Protein AF-A0AAW1IZX4-F1 (afdb_monomer_lite)

Foldseek 3Di:
DPDDDPDDQVRVQVVQVPDPPDDDGDGPDDPADDPCNCVVVVQQADEDAPQADDDPVDRHSCPVVVVVVRYDHDDDDPPDDPVNVVVVVVVVLVVVVLVVVVVPDDCVNSVHDPVVVVVSVVVVVVVVVVVVVVVVVVVCVVVVVVVVVVCVVVVVVVVVVVVVVPPPPPPVVVVVVVVVVVVVVPDDDDDDDDDDDDD

InterPro domains:
  IPR004821 Cytidyltransferase-like domain [PF01467] (4-88)
  IPR014729 Rossmann-like alpha/beta/alpha sandwich fold [G3DSA:3.40.50.620] (1-168)
  IPR045049 Choline-phosphate cytidylyltransferase Pcy1-like [PTHR10739] (1-181)

Organism: Popillia japonica (NCBI:txid7064)

Radius of gyration: 38.88 Å; chains: 1; bounding box: 96×88×70 Å

Structure (mmCIF, N/CA/C/O backbone):
data_AF-A0AAW1IZX4-F1
#
_entry.id   AF-A0AAW1IZX4-F1
#
loop_
_atom_site.group_PDB
_atom_site.id
_atom_site.type_symbol
_atom_site.label_atom_id
_atom_site.label_alt_id
_atom_site.label_comp_id
_atom_site.label_asym_id
_atom_site.label_entity_id
_atom_site.label_seq_id
_atom_site.pdbx_PDB_ins_code
_atom_site.Cartn_x
_atom_site.Cartn_y
_atom_site.Cartn_z
_atom_site.occupancy
_atom_site.B_iso_or_equiv
_atom_site.auth_seq_id
_atom_site.auth_comp_id
_atom_site.auth_asym_id
_atom_site.auth_atom_id
_atom_site.pdbx_PDB_model_num
ATOM 1 N N . MET A 1 1 ? -2.659 13.021 5.062 1.00 57.09 1 MET A N 1
ATOM 2 C CA . MET A 1 1 ? -3.268 12.145 4.019 1.00 57.09 1 MET A CA 1
ATOM 3 C C . MET A 1 1 ? -2.179 11.238 3.440 1.00 57.09 1 MET A C 1
ATOM 5 O O . MET A 1 1 ? -1.119 11.752 3.118 1.00 57.09 1 MET A O 1
ATOM 9 N N . LYS A 1 2 ? -2.385 9.912 3.337 1.00 81.31 2 LYS A N 1
ATOM 10 C CA . LYS A 1 2 ? -1.300 8.942 3.034 1.00 81.31 2 LYS A CA 1
ATOM 11 C C . LYS A 1 2 ? -0.653 9.108 1.653 1.00 81.31 2 LYS A C 1
ATOM 13 O O . LYS A 1 2 ? 0.563 9.066 1.524 1.00 81.31 2 LYS A O 1
ATOM 18 N N . GLY A 1 3 ? -1.469 9.215 0.606 1.00 86.88 3 GLY A N 1
ATOM 19 C CA . GLY A 1 3 ? -1.008 9.200 -0.781 1.00 86.88 3 GLY A CA 1
ATOM 20 C C . GLY A 1 3 ? -2.149 8.979 -1.770 1.00 86.88 3 GLY A C 1
ATOM 21 O O . GLY A 1 3 ? -3.310 8.879 -1.379 1.00 86.88 3 GLY A O 1
ATOM 22 N N . ARG A 1 4 ? -1.809 8.908 -3.061 1.00 91.81 4 ARG A N 1
ATOM 23 C CA . ARG A 1 4 ? -2.782 8.682 -4.141 1.00 91.81 4 ARG A CA 1
ATOM 24 C C . ARG A 1 4 ? -3.266 7.234 -4.165 1.00 91.81 4 ARG A C 1
ATOM 26 O O . ARG A 1 4 ? -2.478 6.315 -3.942 1.00 91.81 4 ARG A O 1
ATOM 33 N N . THR A 1 5 ? -4.534 7.042 -4.505 1.00 93.44 5 THR A N 1
ATOM 34 C CA . THR A 1 5 ? -5.146 5.728 -4.714 1.00 93.44 5 THR A CA 1
ATOM 35 C C . THR A 1 5 ? -5.308 5.449 -6.206 1.00 93.44 5 THR A C 1
ATOM 37 O O . THR A 1 5 ? -5.460 6.371 -7.005 1.00 93.44 5 THR A O 1
ATOM 40 N N . VAL A 1 6 ? -5.209 4.173 -6.590 1.00 94.56 6 VAL A N 1
ATOM 41 C CA . VAL A 1 6 ? -5.508 3.730 -7.965 1.00 94.56 6 VAL A CA 1
ATOM 42 C C . VAL A 1 6 ? -7.013 3.565 -8.143 1.00 94.56 6 VAL A C 1
ATOM 44 O O . VAL A 1 6 ? -7.549 4.049 -9.129 1.00 94.56 6 VAL A O 1
ATOM 47 N N . LEU A 1 7 ? -7.659 2.908 -7.175 1.00 96.06 7 LEU A N 1
ATOM 48 C CA . LEU A 1 7 ? -9.112 2.807 -7.095 1.00 96.06 7 LEU A CA 1
ATOM 49 C C . LEU A 1 7 ? -9.682 4.059 -6.425 1.00 96.06 7 LEU A C 1
ATOM 51 O O . LEU A 1 7 ? -9.089 4.561 -5.456 1.00 96.06 7 LEU A O 1
ATOM 55 N N . ASP A 1 8 ? -10.820 4.538 -6.912 1.00 96.50 8 ASP A N 1
ATOM 56 C CA . ASP A 1 8 ? -11.574 5.602 -6.254 1.00 96.50 8 ASP A CA 1
ATOM 57 C C . ASP A 1 8 ? -12.237 5.107 -4.952 1.00 96.50 8 ASP A C 1
ATOM 59 O O . ASP A 1 8 ? -12.018 3.984 -4.487 1.00 96.50 8 ASP A O 1
ATOM 63 N N . GLU A 1 9 ? -12.966 5.974 -4.253 1.00 96.62 9 GLU A N 1
ATOM 64 C CA . GLU A 1 9 ? -13.585 5.576 -2.991 1.00 96.62 9 GLU A CA 1
ATOM 65 C C . GLU A 1 9 ? -14.739 4.581 -3.151 1.00 96.62 9 GLU A C 1
ATOM 67 O O . GLU A 1 9 ? -14.808 3.624 -2.377 1.00 96.62 9 GLU A O 1
ATOM 72 N N . ASP A 1 10 ? -15.585 4.738 -4.168 1.00 97.88 10 ASP A N 1
ATOM 73 C CA . ASP A 1 10 ? -16.745 3.879 -4.392 1.00 97.88 10 ASP A CA 1
ATOM 74 C C . ASP A 1 10 ? -16.319 2.483 -4.850 1.00 97.88 10 ASP A C 1
AT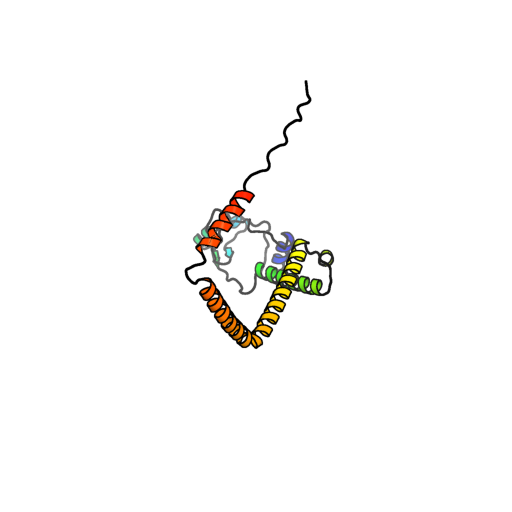OM 76 O O . ASP A 1 10 ? -16.843 1.475 -4.360 1.00 97.88 10 ASP A O 1
ATOM 80 N N . GLU A 1 11 ? -15.303 2.401 -5.709 1.00 98.38 11 GLU A N 1
ATOM 81 C CA . GLU A 1 11 ? -14.650 1.156 -6.107 1.00 98.38 11 GLU A CA 1
ATOM 82 C C . GLU A 1 11 ? -14.082 0.409 -4.893 1.00 98.38 11 GLU A C 1
ATOM 84 O O . GLU A 1 11 ? -14.255 -0.809 -4.765 1.00 98.38 11 GLU A O 1
ATOM 89 N N . ARG A 1 12 ? -13.450 1.123 -3.951 1.00 97.94 12 ARG A N 1
ATOM 90 C CA . ARG A 1 12 ? -12.939 0.523 -2.707 1.00 97.94 12 ARG A CA 1
ATOM 91 C C . ARG A 1 12 ? -14.072 0.058 -1.800 1.00 97.94 12 ARG A C 1
ATOM 93 O O . ARG A 1 12 ? -14.002 -1.064 -1.298 1.00 97.94 12 ARG A O 1
ATOM 100 N N . TYR A 1 13 ? -15.121 0.862 -1.615 1.00 98.25 13 TYR A N 1
ATOM 101 C CA . TYR A 1 13 ? -16.276 0.458 -0.810 1.00 98.25 13 TYR A CA 1
ATOM 102 C C . TYR A 1 13 ? -16.921 -0.815 -1.371 1.00 98.25 13 TYR A C 1
ATOM 104 O O . TYR A 1 13 ? -17.227 -1.732 -0.612 1.00 98.25 13 TYR A O 1
ATOM 112 N N . ASN A 1 14 ? -17.084 -0.907 -2.692 1.00 98.00 14 ASN A N 1
ATOM 113 C CA . ASN A 1 14 ? -17.624 -2.102 -3.341 1.00 98.00 14 ASN A CA 1
ATOM 114 C C . ASN A 1 14 ? -16.677 -3.305 -3.241 1.00 98.00 14 ASN A C 1
ATOM 116 O O . ASN A 1 14 ? -17.136 -4.417 -2.995 1.00 98.00 14 ASN A O 1
ATOM 120 N N . SER A 1 15 ? -15.364 -3.090 -3.340 1.00 97.75 15 SER A N 1
ATOM 121 C CA . SER A 1 15 ? -14.371 -4.157 -3.152 1.00 97.75 15 SER A CA 1
ATOM 122 C C . SER A 1 15 ? -14.488 -4.808 -1.769 1.00 97.75 15 SER A C 1
ATOM 124 O O . SER A 1 15 ? -14.477 -6.032 -1.661 1.00 97.75 15 SER A O 1
ATOM 126 N N . VAL A 1 16 ? -14.652 -4.003 -0.711 1.00 98.00 16 VAL A N 1
ATOM 127 C CA . VAL A 1 16 ? -14.795 -4.508 0.666 1.00 98.00 16 VAL A CA 1
ATOM 128 C C . VAL A 1 16 ? -16.142 -5.212 0.870 1.00 98.00 16 VAL A C 1
ATOM 130 O O . VAL A 1 16 ? -16.172 -6.264 1.502 1.00 98.00 16 VAL A O 1
ATOM 133 N N . ARG A 1 17 ? -17.238 -4.711 0.276 1.00 97.81 17 ARG A N 1
ATOM 134 C CA . ARG A 1 17 ? -18.574 -5.348 0.346 1.00 97.81 17 ARG A CA 1
ATOM 135 C C . ARG A 1 17 ? -18.615 -6.771 -0.205 1.00 97.81 17 ARG A C 1
ATOM 137 O O . ARG A 1 17 ? -19.451 -7.559 0.215 1.00 97.81 17 ARG A O 1
ATOM 144 N N . HIS A 1 18 ? -17.752 -7.092 -1.165 1.00 98.06 18 HIS A N 1
ATOM 145 C CA . HIS A 1 18 ? -17.680 -8.429 -1.756 1.00 98.06 18 HIS A CA 1
ATOM 146 C C . HIS A 1 18 ? -16.685 -9.357 -1.042 1.00 98.06 18 HIS A C 1
ATOM 148 O O . HIS A 1 18 ? -16.467 -10.487 -1.483 1.00 98.06 18 HIS A O 1
ATOM 154 N N . CYS A 1 19 ? -16.083 -8.914 0.065 1.00 98.06 19 CYS A N 1
ATOM 155 C CA . CYS A 1 19 ? -15.249 -9.770 0.893 1.00 98.06 19 CYS A CA 1
ATOM 156 C C . CYS A 1 19 ? -16.119 -10.741 1.704 1.00 98.06 19 CYS A C 1
ATOM 158 O O . CYS A 1 19 ? -17.052 -10.333 2.387 1.00 98.06 19 CYS A O 1
ATOM 160 N N . ARG A 1 20 ? -15.770 -12.034 1.677 1.00 98.50 20 ARG A N 1
ATOM 161 C CA . ARG A 1 20 ? -16.515 -13.116 2.350 1.00 98.50 20 ARG A CA 1
ATOM 162 C C . ARG A 1 20 ? -16.752 -12.876 3.848 1.00 98.50 20 ARG A C 1
ATOM 164 O O . ARG A 1 20 ? -17.730 -13.383 4.379 1.00 98.50 20 ARG A O 1
ATOM 171 N N . TYR A 1 21 ? -15.827 -12.192 4.515 1.00 97.88 21 TYR A N 1
ATOM 172 C CA . TYR A 1 21 ? -15.801 -12.038 5.974 1.00 97.88 21 TYR A CA 1
ATOM 173 C C . TYR A 1 21 ? -16.329 -10.680 6.453 1.00 97.88 21 TYR A C 1
ATOM 175 O O . TYR A 1 21 ? -16.115 -10.326 7.606 1.00 97.88 21 TYR A O 1
ATOM 183 N N . VAL A 1 22 ? -16.928 -9.888 5.562 1.00 98.31 22 VAL A N 1
ATOM 184 C CA . VAL A 1 22 ? -17.434 -8.550 5.877 1.00 98.31 22 VAL A CA 1
ATOM 185 C C . VAL A 1 22 ? -18.952 -8.594 5.983 1.00 98.31 22 VAL A C 1
ATOM 187 O O . VAL A 1 22 ? -19.621 -8.966 5.022 1.00 98.31 22 VAL A O 1
ATOM 190 N N . ASP A 1 23 ? -19.477 -8.147 7.122 1.00 98.31 23 ASP A N 1
ATOM 191 C CA . ASP A 1 23 ? -20.919 -8.013 7.358 1.00 98.31 23 ASP A CA 1
ATOM 192 C C . ASP A 1 23 ? -21.433 -6.592 7.054 1.00 98.31 23 ASP A C 1
ATOM 194 O O . ASP A 1 23 ? -22.475 -6.421 6.422 1.00 98.31 23 ASP A O 1
ATOM 198 N N . GLU A 1 24 ? -20.683 -5.554 7.447 1.00 98.12 24 GLU A N 1
ATOM 199 C CA . GLU A 1 24 ? -21.038 -4.141 7.255 1.00 98.12 24 GLU A CA 1
ATOM 200 C C . GLU A 1 24 ? -19.841 -3.325 6.739 1.00 98.12 24 GLU A C 1
ATOM 202 O O . GLU A 1 24 ? -18.691 -3.568 7.105 1.00 98.12 24 GLU A O 1
ATOM 207 N N . VAL A 1 25 ? -20.111 -2.320 5.894 1.00 98.12 25 VAL A N 1
ATOM 208 C CA . VAL A 1 25 ? -19.103 -1.364 5.410 1.00 98.12 25 VAL A CA 1
ATOM 209 C C . VAL A 1 25 ? -19.493 0.059 5.793 1.00 98.12 25 VAL A C 1
ATOM 211 O O . VAL A 1 25 ? -20.398 0.642 5.189 1.00 98.12 25 VAL A O 1
ATOM 214 N N . VAL A 1 26 ? -18.739 0.640 6.726 1.00 97.81 26 VAL A N 1
ATOM 215 C CA . VAL A 1 26 ? -18.816 2.062 7.083 1.00 97.81 26 VAL A CA 1
ATOM 216 C C . VAL A 1 26 ? -18.009 2.881 6.068 1.00 97.81 26 VAL A C 1
ATOM 218 O O . VAL A 1 26 ? -16.818 2.640 5.864 1.00 97.81 26 VAL A O 1
ATOM 221 N N . ARG A 1 27 ? -18.668 3.828 5.389 1.00 97.56 27 ARG A N 1
ATOM 222 C CA . ARG A 1 27 ? -18.025 4.768 4.449 1.00 97.56 27 ARG A CA 1
ATOM 223 C C . ARG A 1 27 ? -17.475 5.978 5.199 1.00 97.56 27 ARG A C 1
ATOM 225 O O . ARG A 1 27 ? -17.949 6.266 6.292 1.00 97.56 27 ARG A O 1
ATOM 232 N N . ASP A 1 28 ? -16.525 6.680 4.579 1.00 95.94 28 ASP A N 1
ATOM 233 C CA . ASP A 1 28 ? -15.908 7.891 5.143 1.00 95.94 28 ASP A CA 1
ATOM 234 C C . ASP A 1 28 ? -15.399 7.683 6.583 1.00 95.94 28 ASP A C 1
ATOM 236 O O . ASP A 1 28 ? -15.663 8.454 7.504 1.00 95.94 28 ASP A O 1
ATOM 240 N N . ALA A 1 29 ? -14.719 6.551 6.797 1.00 95.75 29 ALA A N 1
ATOM 241 C CA . ALA A 1 29 ? -14.158 6.217 8.097 1.00 95.75 29 ALA A CA 1
ATOM 242 C C . ALA A 1 29 ? -13.084 7.248 8.493 1.00 95.75 29 ALA A C 1
ATOM 244 O O . ALA A 1 29 ? -12.266 7.636 7.647 1.00 95.75 29 ALA A O 1
ATOM 245 N N . PRO A 1 30 ? -13.048 7.674 9.767 1.00 95.06 30 PRO A N 1
ATOM 246 C CA . PRO A 1 30 ? -12.110 8.691 10.207 1.00 95.06 30 PRO A CA 1
ATOM 247 C C . PRO A 1 30 ? -10.671 8.167 10.155 1.00 95.06 30 PRO A C 1
ATOM 249 O O . PRO A 1 30 ? -10.415 6.970 10.290 1.00 95.06 30 PRO A O 1
ATOM 252 N N . TRP A 1 31 ? -9.714 9.081 9.979 1.00 92.81 31 TRP A N 1
ATOM 253 C CA . TRP A 1 31 ? -8.290 8.731 10.004 1.00 92.81 31 TRP A CA 1
ATOM 254 C C . TRP A 1 31 ? -7.841 8.236 11.385 1.00 92.81 31 TRP A C 1
ATOM 256 O O . TRP A 1 31 ? -7.045 7.306 11.474 1.00 92.81 31 TRP A O 1
ATOM 266 N N . GLU A 1 32 ? -8.376 8.837 12.449 1.00 93.38 32 GLU A N 1
ATOM 267 C CA . GLU A 1 32 ? -8.179 8.414 13.835 1.00 93.38 32 GLU A CA 1
ATOM 268 C C . GLU A 1 32 ? -9.519 8.013 14.445 1.00 93.38 32 GLU A C 1
ATOM 270 O O . GLU A 1 32 ? -10.527 8.695 14.257 1.00 93.38 32 GLU A O 1
ATOM 275 N N . ILE A 1 33 ? -9.535 6.913 15.192 1.00 94.38 33 ILE A N 1
ATOM 276 C CA . ILE A 1 33 ? -10.753 6.416 15.831 1.00 94.38 33 ILE A CA 1
ATOM 277 C C . ILE A 1 33 ? -11.026 7.245 17.089 1.00 94.38 33 ILE A C 1
ATOM 279 O O . ILE A 1 33 ? -10.188 7.308 17.988 1.00 94.38 33 ILE A O 1
ATOM 283 N N . THR A 1 34 ? -12.203 7.865 17.147 1.00 95.12 34 THR A N 1
ATOM 284 C CA . THR A 1 34 ? -12.673 8.646 18.297 1.00 95.12 34 THR A CA 1
ATOM 285 C C . THR A 1 34 ? -13.637 7.840 19.165 1.00 95.12 34 THR A C 1
ATOM 287 O O . THR A 1 34 ? -14.242 6.872 18.703 1.00 95.12 34 THR A O 1
ATOM 290 N N . ASP A 1 35 ? -13.821 8.271 20.413 1.00 95.31 35 ASP A N 1
ATOM 291 C CA . ASP A 1 35 ? -14.763 7.639 21.347 1.00 95.31 35 ASP A CA 1
ATOM 292 C C . ASP A 1 35 ? -16.204 7.693 20.820 1.00 95.31 35 ASP A C 1
ATOM 294 O O . ASP A 1 35 ? -16.894 6.675 20.819 1.00 95.31 35 ASP A O 1
ATOM 298 N N . ASP A 1 36 ? -16.607 8.823 20.231 1.00 97.31 36 ASP A N 1
ATOM 299 C CA . ASP A 1 36 ? -17.908 8.973 19.569 1.00 97.31 36 ASP A CA 1
ATOM 300 C C . ASP A 1 36 ? -18.101 7.962 18.428 1.00 97.31 36 ASP A C 1
ATOM 302 O O . ASP A 1 36 ? -19.201 7.450 18.221 1.00 97.31 36 ASP A O 1
ATOM 306 N N . PHE A 1 37 ? -17.040 7.659 17.669 1.00 97.44 37 PHE A N 1
ATOM 307 C CA . PHE A 1 37 ? -17.103 6.676 16.588 1.00 97.44 37 PHE A CA 1
ATOM 308 C C . PHE A 1 37 ? -17.262 5.254 17.138 1.00 97.44 37 PHE A C 1
ATOM 310 O O . PHE A 1 37 ? -18.072 4.486 16.615 1.00 97.44 37 PHE A O 1
ATOM 317 N N . LEU A 1 38 ? -16.533 4.920 18.209 1.00 97.06 38 LEU A N 1
ATOM 318 C CA . LEU A 1 38 ? -16.658 3.633 18.898 1.00 97.06 38 LEU A CA 1
ATOM 319 C C . LEU A 1 38 ? -18.072 3.431 19.450 1.00 97.06 38 LEU A C 1
ATOM 321 O O . LEU A 1 38 ? -18.664 2.378 19.222 1.00 97.06 38 LEU A O 1
ATOM 325 N N . GLU A 1 39 ? -18.632 4.437 20.126 1.00 97.31 39 GLU A N 1
ATOM 326 C CA . GLU A 1 39 ? -19.968 4.358 20.722 1.00 97.31 39 GLU A CA 1
ATOM 327 C C . GLU A 1 39 ? -21.062 4.293 19.650 1.00 97.31 39 GLU A C 1
ATOM 329 O O . GLU A 1 39 ? -21.926 3.412 19.692 1.00 97.31 39 GLU A O 1
ATOM 334 N N . LYS A 1 40 ? -20.994 5.168 18.637 1.00 97.94 40 LYS A N 1
ATOM 335 C CA . LYS A 1 40 ? -21.967 5.217 17.535 1.00 97.94 40 LYS A CA 1
ATOM 336 C C . LYS A 1 40 ? -22.088 3.879 16.808 1.00 97.94 40 LYS A C 1
ATOM 338 O O . LYS A 1 40 ? -23.199 3.470 16.469 1.00 97.94 40 LYS A O 1
ATOM 343 N N . HIS A 1 41 ? -20.959 3.219 16.555 1.00 97.88 41 HIS A N 1
ATOM 344 C CA . HIS A 1 41 ? -20.907 1.945 15.837 1.00 97.88 41 HIS A CA 1
ATOM 345 C C . HIS A 1 41 ? -20.869 0.722 16.765 1.00 97.88 41 HIS A C 1
ATOM 347 O O . HIS A 1 41 ? -20.834 -0.399 16.267 1.00 97.88 41 HIS A O 1
ATOM 353 N N . LYS A 1 42 ? -20.920 0.923 18.092 1.00 98.00 42 LYS A N 1
ATOM 354 C CA . LYS A 1 42 ? -20.879 -0.134 19.117 1.00 98.00 42 LYS A CA 1
ATOM 355 C C . LYS A 1 42 ? -19.699 -1.094 18.919 1.00 98.00 42 LYS A C 1
ATOM 357 O O . LYS A 1 42 ? -19.872 -2.307 18.872 1.00 98.00 42 LYS A O 1
ATOM 362 N N . ILE A 1 43 ? -18.506 -0.532 18.740 1.00 98.00 43 ILE A N 1
ATOM 363 C CA . ILE A 1 43 ? -17.287 -1.290 18.439 1.00 98.00 43 ILE A CA 1
ATOM 364 C C . ILE A 1 43 ? -16.668 -1.819 19.736 1.00 98.00 43 ILE A C 1
ATOM 366 O O . ILE A 1 43 ? -16.176 -1.038 20.549 1.00 98.00 43 ILE A O 1
ATOM 370 N N . ASP A 1 44 ? -16.623 -3.143 19.887 1.00 98.00 44 ASP A N 1
ATOM 371 C CA . ASP A 1 44 ? -15.967 -3.801 21.027 1.00 98.00 44 ASP A CA 1
ATOM 372 C C . ASP A 1 44 ? -14.442 -3.897 20.853 1.00 98.00 44 ASP A C 1
ATOM 374 O O . ASP A 1 44 ? -13.678 -3.696 21.798 1.00 98.00 44 ASP A O 1
ATOM 378 N N . PHE A 1 45 ? -13.988 -4.190 19.629 1.00 98.06 45 PHE A N 1
ATOM 379 C CA . PHE A 1 45 ? -12.578 -4.393 19.306 1.00 98.06 45 PHE A CA 1
ATOM 380 C C . PHE A 1 45 ? -12.203 -3.789 17.953 1.00 98.06 45 PHE A C 1
ATOM 382 O O . PHE A 1 45 ? -12.998 -3.772 17.015 1.00 98.06 45 PHE A O 1
ATOM 389 N N . VAL A 1 46 ? -10.949 -3.356 17.831 1.00 98.25 46 VAL A N 1
ATOM 390 C CA . VAL A 1 46 ? -10.362 -2.838 16.590 1.00 98.25 46 VAL A CA 1
ATOM 391 C C . VAL A 1 46 ? -9.251 -3.771 16.132 1.00 98.25 46 VAL A C 1
ATOM 393 O O . VAL A 1 46 ? -8.297 -3.999 16.871 1.00 98.25 46 VAL A O 1
ATOM 396 N N . ALA A 1 47 ? -9.352 -4.286 14.906 1.00 98.25 47 ALA A N 1
ATOM 397 C CA . ALA A 1 47 ? -8.373 -5.206 14.337 1.00 98.25 47 ALA A CA 1
ATOM 398 C C . ALA A 1 47 ? -7.499 -4.529 13.265 1.00 98.25 47 ALA A C 1
ATOM 400 O O . ALA A 1 47 ? -8.015 -4.021 12.269 1.00 98.25 47 ALA A O 1
ATOM 401 N N . HIS A 1 48 ? -6.177 -4.541 13.451 1.00 98.06 48 HIS A N 1
ATOM 402 C CA . HIS A 1 48 ? -5.180 -4.062 12.480 1.00 98.06 48 HIS A CA 1
ATOM 403 C C . HIS A 1 48 ? -3.831 -4.770 12.726 1.00 98.06 48 HIS A C 1
ATOM 405 O O . HIS A 1 48 ? -3.685 -5.489 13.712 1.00 98.06 48 HIS A O 1
ATOM 411 N N . ASP A 1 49 ? -2.853 -4.659 11.821 1.00 96.44 49 ASP A N 1
ATOM 412 C CA . ASP A 1 49 ? -1.487 -5.115 12.119 1.00 96.44 49 ASP A CA 1
ATOM 413 C C . ASP A 1 49 ? -0.859 -4.302 13.269 1.00 96.44 49 ASP A C 1
ATOM 415 O O . ASP A 1 49 ? -1.242 -3.154 13.501 1.00 96.44 49 ASP A O 1
ATOM 419 N N . ASP A 1 50 ? 0.057 -4.918 14.023 1.00 95.56 50 ASP A N 1
ATOM 420 C CA . ASP A 1 50 ? 0.589 -4.350 15.276 1.00 95.56 50 ASP A CA 1
ATOM 421 C C . ASP A 1 50 ? 1.676 -3.278 15.071 1.00 95.56 50 ASP A C 1
ATOM 423 O O . ASP A 1 50 ? 2.162 -2.670 16.027 1.00 95.56 50 ASP A O 1
ATOM 427 N N . ILE A 1 51 ? 2.064 -3.014 13.821 1.00 95.50 51 ILE A N 1
ATOM 428 C CA . ILE A 1 51 ? 3.101 -2.030 13.519 1.00 95.50 51 ILE A CA 1
ATOM 429 C C . ILE A 1 51 ? 2.566 -0.633 13.889 1.00 95.50 51 ILE A C 1
ATOM 431 O O . ILE A 1 51 ? 1.474 -0.275 13.441 1.00 95.50 51 ILE A O 1
ATOM 435 N N . PRO A 1 52 ? 3.311 0.174 14.676 1.00 95.75 52 PRO A N 1
ATOM 436 C CA . PRO A 1 52 ? 2.912 1.538 15.013 1.00 95.75 52 PRO A CA 1
ATOM 437 C C . PRO A 1 52 ? 2.564 2.350 13.767 1.00 95.75 52 PRO A C 1
ATOM 439 O O . PRO A 1 52 ? 3.361 2.439 12.825 1.00 95.75 52 PRO A O 1
ATOM 442 N N . TYR A 1 53 ? 1.365 2.930 13.754 1.00 94.50 53 TYR A N 1
ATOM 443 C CA . TYR A 1 53 ? 0.877 3.661 12.596 1.00 94.50 53 TYR A CA 1
ATOM 444 C C . TYR A 1 53 ? 1.012 5.165 12.834 1.00 94.50 53 TYR A C 1
ATOM 446 O O . TYR A 1 53 ? 0.110 5.816 13.359 1.00 94.50 53 TYR A O 1
ATOM 454 N N . ALA A 1 54 ? 2.169 5.701 12.450 1.00 93.06 54 ALA A N 1
ATOM 455 C CA . ALA A 1 54 ? 2.505 7.102 12.663 1.00 93.06 54 ALA A CA 1
ATOM 456 C C . ALA A 1 54 ? 1.689 8.057 11.772 1.00 93.06 54 ALA A C 1
ATOM 458 O O . ALA A 1 54 ? 1.432 7.793 10.590 1.00 93.06 54 ALA A O 1
ATOM 459 N N . SER A 1 55 ? 1.337 9.205 12.341 1.00 88.19 55 SER A N 1
ATOM 460 C CA . SER A 1 55 ? 0.789 10.385 11.668 1.00 88.19 55 SER A CA 1
ATOM 461 C C . SER A 1 55 ? 1.658 11.610 11.970 1.00 88.19 55 SER A C 1
ATOM 463 O O . SER A 1 55 ? 2.639 11.508 12.697 1.00 88.19 55 SER A O 1
ATOM 465 N N . GLU A 1 56 ? 1.324 12.775 11.408 1.00 85.94 56 GLU A N 1
ATOM 466 C CA . GLU A 1 56 ? 2.127 14.000 11.592 1.00 85.94 56 GLU A CA 1
ATOM 467 C C . GLU A 1 56 ? 2.299 14.378 13.076 1.00 85.94 56 GLU A C 1
ATOM 469 O O . GLU A 1 56 ? 3.392 14.769 13.473 1.00 85.94 56 GLU A O 1
ATOM 474 N N . ASP A 1 57 ? 1.264 14.162 13.895 1.00 88.94 57 ASP A N 1
ATOM 475 C CA . ASP A 1 57 ? 1.243 14.564 15.310 1.00 88.94 57 ASP A CA 1
ATOM 476 C C . ASP A 1 57 ? 1.345 13.399 16.317 1.00 88.94 57 ASP A C 1
ATOM 478 O O . ASP A 1 57 ? 1.307 13.628 17.528 1.00 88.94 57 ASP A O 1
ATOM 482 N N . LYS A 1 58 ? 1.415 12.140 15.857 1.00 89.00 58 LYS A N 1
ATOM 483 C CA . LYS A 1 58 ? 1.367 10.951 16.732 1.00 89.00 58 LYS A CA 1
ATOM 484 C C . LYS A 1 58 ? 2.255 9.825 16.221 1.00 89.00 58 LYS A C 1
ATOM 486 O O . LYS A 1 58 ? 2.212 9.486 15.042 1.00 89.00 58 LYS A O 1
ATOM 491 N N . ASP A 1 59 ? 2.959 9.172 17.142 1.00 93.94 59 ASP A N 1
ATOM 492 C CA . ASP A 1 59 ? 3.791 8.000 16.835 1.00 93.94 59 ASP A CA 1
ATOM 493 C C . ASP A 1 59 ? 2.954 6.759 16.471 1.00 93.94 59 ASP A C 1
ATOM 495 O O . ASP A 1 59 ? 3.357 5.956 15.630 1.00 93.94 59 ASP A O 1
ATOM 499 N N . ASP A 1 60 ? 1.777 6.604 17.086 1.00 95.75 60 ASP A N 1
ATOM 500 C CA . ASP A 1 60 ? 0.819 5.540 16.775 1.00 95.75 60 ASP A CA 1
ATOM 501 C C . ASP A 1 60 ? -0.620 6.018 17.004 1.00 95.75 60 ASP A C 1
ATOM 503 O O . ASP A 1 60 ? -1.038 6.262 18.141 1.00 95.75 60 ASP A O 1
ATOM 507 N N . ILE A 1 61 ? -1.409 6.109 15.931 1.00 95.38 61 ILE A N 1
ATOM 508 C CA . ILE A 1 61 ? -2.829 6.483 16.018 1.00 95.38 61 ILE A CA 1
ATOM 509 C C . ILE A 1 61 ? -3.667 5.459 16.802 1.00 95.38 61 ILE A C 1
ATOM 511 O O . ILE A 1 61 ? -4.726 5.807 17.321 1.00 95.38 61 ILE A O 1
ATOM 515 N N . TYR A 1 62 ? -3.197 4.213 16.939 1.00 96.75 62 TYR A N 1
ATOM 516 C CA . TYR A 1 62 ? -3.887 3.165 17.695 1.00 96.75 62 TYR A CA 1
ATOM 517 C C . TYR A 1 62 ? -3.463 3.088 19.167 1.00 96.75 62 TYR A C 1
ATOM 519 O O . TYR A 1 62 ? -4.026 2.280 19.907 1.00 96.75 62 TYR A O 1
ATOM 527 N N . ALA A 1 63 ? -2.527 3.925 19.631 1.00 96.19 63 ALA A N 1
ATOM 528 C CA . ALA A 1 63 ? -1.984 3.850 20.991 1.00 96.19 63 ALA A CA 1
ATOM 529 C C . ALA A 1 63 ? -3.072 3.876 22.080 1.00 96.19 63 ALA A C 1
ATOM 531 O O . ALA A 1 63 ? -3.044 3.066 23.006 1.00 96.19 63 ALA A O 1
ATOM 532 N N . ALA A 1 64 ? -4.068 4.759 21.949 1.00 95.00 64 ALA A N 1
ATOM 533 C CA . ALA A 1 64 ? -5.174 4.858 22.904 1.00 95.00 64 ALA A CA 1
ATOM 534 C C . ALA A 1 64 ? -6.059 3.598 22.916 1.00 95.00 64 ALA A C 1
ATO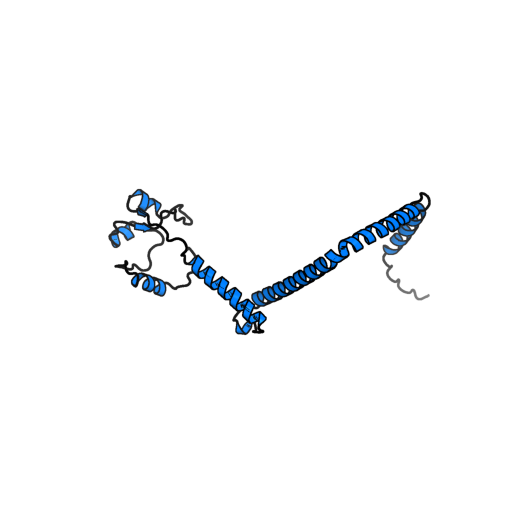M 536 O O . ALA A 1 64 ? -6.483 3.147 23.978 1.00 95.00 64 ALA A O 1
ATOM 537 N N . ILE A 1 65 ? -6.299 2.997 21.747 1.00 97.19 65 ILE A N 1
ATOM 538 C CA . ILE A 1 65 ? -7.091 1.768 21.605 1.00 97.19 65 ILE A CA 1
ATOM 539 C C . ILE A 1 65 ? -6.333 0.566 22.190 1.00 97.19 65 ILE A C 1
ATOM 541 O O . ILE A 1 65 ? -6.917 -0.245 22.912 1.00 97.19 65 ILE A O 1
ATOM 545 N N . LYS A 1 66 ? -5.016 0.491 21.948 1.00 96.81 66 LYS A N 1
ATOM 546 C CA . LYS A 1 66 ? -4.114 -0.509 22.541 1.00 96.81 66 LYS A CA 1
ATOM 547 C C . LYS A 1 66 ? -4.092 -0.405 24.069 1.00 96.81 66 LYS A C 1
ATOM 549 O O . LYS A 1 66 ? -4.272 -1.412 24.746 1.00 96.81 66 LYS A O 1
ATOM 554 N N . ALA A 1 67 ? -3.955 0.805 24.617 1.00 96.25 67 ALA A N 1
ATOM 555 C CA . ALA A 1 67 ? -3.924 1.042 26.064 1.00 96.25 67 ALA A CA 1
ATOM 556 C C . ALA A 1 67 ? -5.222 0.628 26.783 1.00 96.25 67 ALA A C 1
ATOM 558 O O . ALA A 1 67 ? -5.186 0.241 27.948 1.00 96.25 67 ALA A O 1
ATOM 559 N N . ARG A 1 68 ? -6.364 0.674 26.085 1.00 95.88 68 ARG A N 1
ATOM 560 C CA . ARG A 1 68 ? -7.670 0.230 26.597 1.00 95.88 68 ARG A CA 1
ATOM 561 C C . ARG A 1 68 ? -7.895 -1.283 26.490 1.00 95.88 68 ARG A C 1
ATOM 563 O O . ARG A 1 68 ? -8.937 -1.762 26.920 1.00 95.88 68 ARG A O 1
ATOM 570 N N . GLY A 1 69 ? -6.957 -2.036 25.909 1.00 97.00 69 GLY A N 1
ATOM 571 C CA . GLY A 1 69 ? -7.104 -3.480 25.698 1.00 97.00 69 GLY A CA 1
ATOM 572 C C . GLY A 1 69 ? -8.123 -3.853 24.614 1.00 97.00 69 GLY A C 1
ATOM 573 O O . GLY A 1 69 ? -8.562 -4.996 24.561 1.00 97.00 69 GLY A O 1
ATOM 574 N N . MET A 1 70 ? -8.497 -2.904 23.750 1.00 97.94 70 MET A N 1
ATOM 575 C CA . MET A 1 70 ? -9.495 -3.097 22.688 1.00 97.94 70 MET A CA 1
ATOM 576 C C . MET A 1 70 ? -8.866 -3.422 21.321 1.00 97.94 70 MET A C 1
ATOM 578 O O . MET A 1 70 ? -9.575 -3.569 20.329 1.00 97.94 70 MET A O 1
ATOM 582 N N . PHE A 1 71 ? -7.537 -3.503 21.228 1.00 98.38 71 PHE A N 1
ATOM 583 C CA . PHE A 1 71 ? -6.830 -3.738 19.967 1.00 98.38 71 PHE A CA 1
ATOM 584 C C . PHE A 1 71 ? -6.547 -5.230 19.741 1.00 98.38 71 PHE A C 1
ATOM 586 O O . PHE A 1 71 ? -5.954 -5.889 20.593 1.00 98.38 71 PHE A O 1
ATOM 593 N N . LEU A 1 72 ? -6.919 -5.750 18.571 1.00 98.19 72 LEU A N 1
ATOM 594 C CA . LEU A 1 72 ? -6.645 -7.118 18.134 1.00 98.19 72 LEU A CA 1
ATOM 595 C C . LEU A 1 72 ? -5.605 -7.112 17.010 1.00 98.19 72 LEU A C 1
ATOM 597 O O . LEU A 1 72 ? -5.895 -6.758 15.866 1.00 98.19 72 LEU A O 1
ATOM 601 N N . ALA A 1 73 ? -4.385 -7.535 17.335 1.00 97.75 73 ALA A N 1
ATOM 602 C CA . ALA A 1 73 ? -3.293 -7.602 16.373 1.00 97.75 73 ALA A CA 1
ATOM 603 C C . ALA A 1 73 ? -3.532 -8.700 15.322 1.00 97.75 73 ALA A C 1
ATOM 605 O O . ALA A 1 73 ? -3.668 -9.883 15.642 1.00 97.75 73 ALA A O 1
ATOM 606 N N . THR A 1 74 ? -3.529 -8.312 14.049 1.00 97.69 74 THR A N 1
ATOM 607 C CA . THR A 1 74 ? -3.595 -9.226 12.899 1.00 97.69 74 THR A CA 1
ATOM 608 C C . THR A 1 74 ? -2.223 -9.397 12.253 1.00 97.69 74 THR A C 1
ATOM 610 O O . THR A 1 74 ? -1.311 -8.598 12.464 1.00 97.69 74 THR A O 1
ATOM 613 N N . GLN A 1 75 ? -2.062 -10.455 11.456 1.00 97.25 75 GLN A N 1
ATOM 614 C CA . GLN A 1 75 ? -0.816 -10.728 10.743 1.00 97.25 75 GLN A CA 1
ATOM 615 C C . GLN A 1 75 ? -0.936 -10.341 9.273 1.00 97.25 75 GLN A C 1
ATOM 617 O O . GLN A 1 75 ? -1.933 -10.628 8.607 1.00 97.25 75 GLN A O 1
ATOM 622 N N . ARG A 1 76 ? 0.113 -9.706 8.754 1.00 95.56 76 ARG A N 1
ATOM 623 C CA . ARG A 1 76 ? 0.199 -9.348 7.338 1.00 95.56 76 ARG A CA 1
ATOM 624 C C . ARG A 1 76 ? 0.427 -10.605 6.505 1.00 95.56 76 ARG A C 1
ATOM 626 O O . ARG A 1 76 ? 1.179 -11.492 6.893 1.00 95.56 76 ARG A O 1
ATOM 633 N N . THR A 1 77 ? -0.180 -10.662 5.325 1.00 96.12 77 THR A N 1
ATOM 634 C CA . THR A 1 77 ? 0.142 -11.702 4.343 1.00 96.12 77 THR A CA 1
ATOM 635 C C . THR A 1 77 ? 1.393 -11.299 3.569 1.00 96.12 77 THR A C 1
ATOM 637 O O . THR A 1 77 ? 1.424 -10.249 2.924 1.00 96.12 77 THR A O 1
ATOM 640 N N . GLU A 1 78 ? 2.436 -12.121 3.634 1.00 94.12 78 GLU A N 1
ATOM 641 C CA . GLU A 1 78 ? 3.677 -11.871 2.903 1.00 94.12 78 GLU A CA 1
ATOM 642 C C . GLU A 1 78 ? 3.497 -12.035 1.386 1.00 94.12 78 GLU A C 1
ATOM 644 O O . GLU A 1 78 ? 2.651 -12.790 0.907 1.00 94.12 78 GLU A O 1
ATOM 649 N N . GLY A 1 79 ? 4.301 -11.308 0.606 1.00 91.75 79 GLY A N 1
ATOM 650 C CA . GLY A 1 79 ? 4.311 -11.423 -0.858 1.00 91.75 79 GLY A CA 1
ATOM 651 C C . GLY A 1 79 ? 3.121 -10.782 -1.586 1.00 91.75 79 GLY A C 1
ATOM 652 O O . GLY A 1 79 ? 3.057 -10.855 -2.816 1.00 91.75 79 GLY A O 1
ATOM 653 N N . VAL A 1 80 ? 2.202 -10.125 -0.867 1.00 94.19 80 VAL A N 1
ATOM 654 C CA . VAL A 1 80 ? 1.082 -9.379 -1.455 1.00 94.19 80 VAL A CA 1
ATOM 655 C C . VAL A 1 80 ? 0.932 -7.998 -0.817 1.00 94.19 80 VAL A C 1
ATOM 657 O O . VAL A 1 80 ? 0.847 -7.836 0.397 1.00 94.19 80 VAL A O 1
ATOM 660 N N . SER A 1 81 ? 0.917 -6.960 -1.651 1.00 94.38 81 SER A N 1
ATOM 661 C CA . SER A 1 81 ? 0.566 -5.597 -1.244 1.00 94.38 81 SER A CA 1
ATOM 662 C C . SER A 1 81 ? 0.160 -4.764 -2.458 1.00 94.38 81 SER A C 1
ATOM 664 O O . SER A 1 81 ? 0.542 -5.075 -3.588 1.00 94.38 81 SER A O 1
ATOM 666 N N . THR A 1 82 ? -0.559 -3.662 -2.236 1.00 93.94 82 THR A N 1
ATOM 667 C CA . THR A 1 82 ? -0.919 -2.720 -3.309 1.00 93.94 82 THR A CA 1
ATOM 668 C C . THR A 1 82 ? 0.320 -2.168 -4.016 1.00 93.94 82 THR A C 1
ATOM 670 O O . THR A 1 82 ? 0.350 -2.099 -5.243 1.00 93.94 82 THR A O 1
ATOM 673 N N . SER A 1 83 ? 1.369 -1.828 -3.260 1.00 92.44 83 SER A N 1
ATOM 674 C CA . SER A 1 83 ? 2.634 -1.331 -3.815 1.00 92.44 83 SER A CA 1
ATOM 675 C C . SER A 1 83 ? 3.317 -2.365 -4.7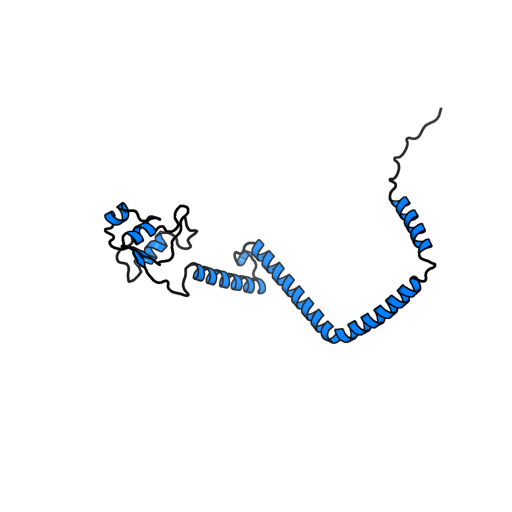04 1.00 92.44 83 SER A C 1
ATOM 677 O O . SER A 1 83 ? 3.831 -2.017 -5.764 1.00 92.44 83 SER A O 1
ATOM 679 N N . ASP A 1 84 ? 3.299 -3.634 -4.297 1.00 92.94 84 ASP A N 1
ATOM 680 C CA . ASP A 1 84 ? 3.890 -4.715 -5.079 1.00 92.94 84 ASP A CA 1
ATOM 681 C C . ASP A 1 84 ? 3.110 -4.968 -6.381 1.00 92.94 84 ASP A C 1
ATOM 683 O O . ASP A 1 84 ? 3.710 -5.048 -7.451 1.00 92.94 84 ASP A O 1
ATOM 687 N N . ILE A 1 85 ? 1.772 -4.968 -6.339 1.00 93.69 85 ILE A N 1
ATOM 688 C CA . ILE A 1 85 ? 0.938 -5.060 -7.551 1.00 93.69 85 ILE A CA 1
ATOM 689 C C . ILE A 1 85 ? 1.253 -3.908 -8.517 1.00 93.69 85 ILE A C 1
ATOM 691 O O . ILE A 1 85 ? 1.495 -4.142 -9.703 1.00 93.69 85 ILE A O 1
ATOM 695 N N . VAL A 1 86 ? 1.322 -2.668 -8.018 1.00 91.50 86 VAL A N 1
ATOM 696 C CA . VAL A 1 86 ? 1.678 -1.497 -8.837 1.00 91.50 86 VAL A CA 1
ATOM 697 C C . VAL A 1 86 ? 3.085 -1.642 -9.424 1.00 91.50 86 VAL A C 1
ATOM 699 O O . VAL A 1 86 ? 3.286 -1.386 -10.612 1.00 91.50 86 VAL A O 1
ATOM 702 N N . ALA A 1 87 ? 4.059 -2.098 -8.634 1.00 89.94 87 ALA A N 1
ATOM 703 C CA . ALA A 1 87 ? 5.427 -2.305 -9.098 1.00 89.94 87 ALA A CA 1
ATOM 704 C C . ALA A 1 87 ? 5.517 -3.363 -10.211 1.00 89.94 87 ALA A C 1
ATOM 706 O O . ALA A 1 87 ? 6.264 -3.165 -11.174 1.00 89.94 87 ALA A O 1
ATOM 707 N N . ARG A 1 88 ? 4.745 -4.456 -10.117 1.00 91.88 88 ARG A N 1
ATOM 708 C CA . ARG A 1 88 ? 4.649 -5.484 -11.169 1.00 91.88 88 ARG A CA 1
ATOM 709 C C . ARG A 1 88 ? 4.110 -4.886 -12.473 1.00 91.88 88 ARG A C 1
ATOM 711 O O . ARG A 1 88 ? 4.767 -5.006 -13.504 1.00 91.88 88 ARG A O 1
ATOM 718 N N . ILE A 1 89 ? 3.001 -4.144 -12.412 1.00 91.06 89 ILE A N 1
ATOM 719 C CA . ILE A 1 89 ? 2.391 -3.492 -13.587 1.00 91.06 89 ILE A CA 1
ATOM 720 C C . ILE A 1 89 ? 3.370 -2.514 -14.253 1.00 91.06 89 ILE A C 1
ATOM 722 O O . ILE A 1 89 ? 3.548 -2.537 -15.471 1.00 91.06 89 ILE A O 1
ATOM 726 N N . VAL A 1 90 ? 4.042 -1.665 -13.467 1.00 86.88 90 VAL A N 1
ATOM 727 C CA . VAL A 1 90 ? 5.004 -0.682 -13.995 1.00 86.88 90 VAL A CA 1
ATOM 728 C C . VAL A 1 90 ? 6.195 -1.371 -14.664 1.00 86.88 90 VAL A C 1
ATOM 730 O O . VAL A 1 90 ? 6.621 -0.951 -15.743 1.00 86.88 90 VAL A O 1
ATOM 733 N N . ARG A 1 91 ? 6.722 -2.441 -14.057 1.00 85.81 91 ARG A N 1
ATOM 734 C CA . ARG A 1 91 ? 7.832 -3.223 -14.619 1.00 85.81 91 ARG A CA 1
ATOM 735 C C . ARG A 1 91 ? 7.448 -3.843 -15.961 1.00 85.81 91 ARG A C 1
ATOM 737 O O . ARG A 1 91 ? 8.208 -3.723 -16.924 1.00 85.81 91 ARG A O 1
ATOM 744 N N . ASP A 1 92 ? 6.273 -4.455 -16.036 1.00 89.38 92 ASP A N 1
ATOM 745 C CA . ASP A 1 92 ? 5.794 -5.106 -17.254 1.00 89.38 92 ASP A CA 1
ATOM 746 C C . ASP A 1 92 ? 5.509 -4.083 -18.359 1.00 89.38 92 ASP A C 1
ATOM 748 O O . ASP A 1 92 ? 5.871 -4.302 -19.520 1.00 89.38 92 ASP A O 1
ATOM 752 N N . TYR A 1 93 ? 4.969 -2.915 -17.997 1.00 86.12 93 TYR A N 1
ATOM 753 C CA . TYR A 1 93 ? 4.782 -1.805 -18.928 1.00 86.12 93 TYR A CA 1
ATOM 754 C C . TYR A 1 93 ? 6.117 -1.281 -19.478 1.00 86.12 93 TYR A C 1
ATOM 756 O O . TYR A 1 93 ? 6.244 -1.038 -20.678 1.00 86.12 93 TYR A O 1
ATOM 764 N N . ASP A 1 94 ? 7.153 -1.160 -18.647 1.00 81.62 94 ASP A N 1
ATOM 765 C CA . ASP A 1 94 ? 8.487 -0.751 -19.100 1.00 81.62 94 ASP A CA 1
ATOM 766 C C . ASP A 1 94 ? 9.098 -1.748 -20.097 1.00 81.62 94 ASP A C 1
ATOM 768 O O . ASP A 1 94 ? 9.700 -1.342 -21.099 1.00 81.62 94 ASP A O 1
ATOM 772 N N . VAL A 1 95 ? 8.917 -3.051 -19.863 1.00 85.44 95 VAL A N 1
ATOM 773 C CA . VAL A 1 95 ? 9.343 -4.104 -20.796 1.00 85.44 95 VAL A CA 1
ATOM 774 C C . VAL A 1 95 ? 8.551 -4.025 -22.103 1.00 85.44 95 VAL A C 1
ATOM 776 O O . VAL A 1 95 ? 9.149 -4.065 -23.184 1.00 85.44 95 VAL A O 1
ATOM 779 N N . TYR A 1 96 ? 7.227 -3.871 -22.019 1.00 84.94 96 TYR A N 1
ATOM 780 C CA . TYR A 1 96 ? 6.346 -3.697 -23.174 1.00 84.94 96 TYR A CA 1
ATOM 781 C C . TYR A 1 96 ? 6.779 -2.505 -24.037 1.00 84.94 96 TYR A C 1
ATOM 783 O O . TYR A 1 96 ? 6.945 -2.644 -25.252 1.00 84.94 96 TYR A O 1
ATOM 791 N N . VAL A 1 97 ? 7.036 -1.352 -23.417 1.00 85.44 97 VAL A N 1
ATOM 792 C CA . VAL A 1 97 ? 7.455 -0.135 -24.119 1.00 85.44 97 VAL A CA 1
ATOM 793 C C . VAL A 1 97 ? 8.793 -0.338 -24.825 1.00 85.44 97 VAL A C 1
ATOM 795 O O . VAL A 1 97 ? 8.900 -0.065 -26.021 1.00 85.44 97 VAL A O 1
ATOM 798 N N . ARG A 1 98 ? 9.815 -0.857 -24.131 1.00 82.25 98 ARG A N 1
ATOM 799 C CA . ARG A 1 98 ? 11.141 -1.089 -24.737 1.00 82.25 98 ARG A CA 1
ATOM 800 C C . ARG A 1 98 ? 11.066 -2.028 -25.937 1.00 82.25 98 ARG A C 1
ATOM 802 O O . ARG A 1 98 ? 11.687 -1.756 -26.964 1.00 82.25 98 ARG A O 1
ATOM 809 N N . ARG A 1 99 ? 10.295 -3.113 -25.820 1.00 85.69 99 ARG A N 1
ATOM 810 C CA . ARG A 1 99 ? 10.122 -4.106 -26.888 1.00 85.69 99 ARG A CA 1
ATOM 811 C C . ARG A 1 99 ? 9.460 -3.499 -28.122 1.00 85.69 99 ARG A C 1
ATOM 813 O O . ARG A 1 99 ? 9.919 -3.747 -29.232 1.00 85.69 99 ARG A O 1
ATOM 820 N N . ASN A 1 100 ? 8.402 -2.711 -27.944 1.00 83.81 100 ASN A N 1
ATOM 821 C CA . ASN A 1 100 ? 7.691 -2.111 -29.073 1.00 83.81 100 ASN A CA 1
ATOM 822 C C . ASN A 1 100 ? 8.483 -0.970 -29.723 1.00 83.81 100 ASN A C 1
ATOM 824 O O . ASN A 1 100 ? 8.534 -0.901 -30.947 1.00 83.81 100 ASN A O 1
ATOM 828 N N . LEU A 1 101 ? 9.212 -0.163 -28.946 1.00 83.25 101 LEU A N 1
ATOM 829 C CA . LEU A 1 101 ? 10.153 0.813 -29.510 1.00 83.25 101 LEU A CA 1
ATOM 830 C C . LEU A 1 101 ? 11.234 0.136 -30.370 1.00 83.25 101 LEU A C 1
ATOM 832 O O . LEU A 1 101 ? 11.566 0.629 -31.444 1.00 83.25 101 LEU A O 1
ATOM 836 N N . ALA A 1 102 ? 11.764 -1.014 -29.936 1.00 81.00 102 ALA A N 1
ATOM 837 C CA . ALA A 1 102 ? 12.735 -1.781 -30.723 1.00 81.00 102 ALA A CA 1
ATOM 838 C C . ALA A 1 102 ? 12.141 -2.357 -32.023 1.00 81.00 102 ALA A C 1
ATOM 840 O O . ALA A 1 102 ? 12.871 -2.550 -32.991 1.00 81.00 102 ALA A O 1
ATOM 841 N N . ARG A 1 103 ? 10.826 -2.601 -32.057 1.00 86.56 103 ARG A N 1
ATOM 842 C CA . ARG A 1 103 ? 10.078 -3.037 -33.249 1.00 86.56 103 ARG A CA 1
ATOM 843 C C . ARG A 1 103 ? 9.689 -1.886 -34.184 1.00 86.56 103 ARG A C 1
ATOM 845 O O . ARG A 1 103 ? 9.142 -2.151 -35.245 1.00 86.56 103 ARG A O 1
ATOM 852 N N . GLY A 1 104 ? 9.974 -0.637 -33.808 1.00 82.81 104 GLY A N 1
ATOM 853 C CA . GLY A 1 104 ? 9.729 0.540 -34.643 1.00 82.81 104 GLY A CA 1
ATOM 854 C C . GLY A 1 104 ? 8.439 1.303 -34.346 1.00 82.81 104 GLY A C 1
ATOM 855 O O . GLY A 1 104 ? 8.181 2.290 -35.028 1.00 82.81 104 GLY A O 1
ATOM 856 N N . TYR A 1 105 ? 7.665 0.915 -33.325 1.00 84.25 105 TYR A N 1
ATOM 857 C CA . TYR A 1 105 ? 6.528 1.724 -32.874 1.00 84.25 105 TYR A CA 1
ATOM 858 C C . TYR A 1 105 ? 7.015 3.074 -32.344 1.00 84.25 105 TYR A C 1
ATOM 860 O O . TYR A 1 105 ? 8.053 3.167 -31.682 1.00 84.25 105 TYR A O 1
ATOM 868 N N . SER A 1 106 ? 6.253 4.125 -32.612 1.00 80.31 106 SER A N 1
ATOM 869 C CA . SER A 1 106 ? 6.542 5.474 -32.139 1.00 80.31 106 SER A CA 1
ATOM 870 C C . SER A 1 106 ? 6.096 5.677 -30.688 1.00 80.31 106 SER A C 1
ATOM 872 O O . SER A 1 106 ? 5.165 5.046 -30.186 1.00 80.31 106 SER A O 1
ATOM 874 N N . ALA A 1 107 ? 6.725 6.627 -29.995 1.00 78.75 107 ALA A N 1
ATOM 875 C CA . ALA A 1 107 ? 6.322 7.009 -28.643 1.00 78.75 107 ALA A CA 1
ATOM 876 C C . ALA A 1 107 ? 4.864 7.489 -28.537 1.00 78.75 107 ALA A C 1
ATOM 878 O O . ALA A 1 107 ? 4.211 7.266 -27.517 1.00 78.75 107 ALA A O 1
ATOM 879 N N . LYS A 1 108 ? 4.354 8.124 -29.599 1.00 79.06 108 LYS A N 1
ATOM 880 C CA . LYS A 1 108 ? 2.979 8.623 -29.659 1.00 79.06 108 LYS A CA 1
ATOM 881 C C . LYS A 1 108 ? 1.969 7.471 -29.660 1.00 79.06 108 LYS A C 1
ATOM 883 O O . LYS A 1 108 ? 0.973 7.551 -28.953 1.00 79.06 108 LYS A O 1
ATOM 888 N N . GLU A 1 109 ? 2.261 6.390 -30.384 1.00 79.62 109 GLU A N 1
ATOM 889 C CA . GLU A 1 109 ? 1.418 5.182 -30.434 1.00 79.62 109 GLU A CA 1
ATOM 890 C C . GLU A 1 109 ? 1.420 4.409 -29.112 1.00 79.62 109 GLU A C 1
ATOM 892 O O . GLU A 1 109 ? 0.432 3.776 -28.757 1.00 79.62 109 GLU A O 1
ATOM 897 N N . LEU A 1 110 ? 2.513 4.483 -28.351 1.00 79.69 110 LEU A N 1
ATOM 898 C CA . LEU A 1 110 ? 2.636 3.825 -27.046 1.00 79.69 110 LEU A CA 1
ATOM 899 C C . LEU A 1 110 ? 2.146 4.695 -25.877 1.00 79.69 110 LEU A C 1
ATOM 901 O O . LEU A 1 110 ? 2.281 4.287 -24.722 1.00 79.69 110 LEU A O 1
ATOM 905 N N . ASN A 1 111 ? 1.608 5.885 -26.171 1.00 76.50 111 ASN A N 1
ATOM 906 C CA . ASN A 1 111 ? 1.205 6.902 -25.198 1.00 76.50 111 ASN A CA 1
ATOM 907 C C . ASN A 1 111 ? 2.293 7.194 -24.144 1.00 76.50 111 ASN A C 1
ATOM 909 O O . ASN A 1 111 ? 2.015 7.384 -22.959 1.00 76.50 111 ASN A O 1
ATOM 913 N N . ILE A 1 112 ? 3.562 7.190 -24.565 1.00 77.94 112 ILE A N 1
ATOM 914 C CA . ILE A 1 112 ? 4.685 7.503 -23.682 1.00 77.94 112 ILE A CA 1
ATOM 915 C C . ILE A 1 112 ? 5.114 8.956 -23.869 1.00 77.94 112 ILE A C 1
ATOM 917 O O . ILE A 1 112 ? 5.233 9.463 -24.983 1.00 77.94 112 ILE A O 1
ATOM 921 N N . SER A 1 113 ? 5.409 9.626 -22.754 1.00 72.50 113 SER A N 1
ATOM 922 C CA . SER A 1 113 ? 5.963 10.980 -22.784 1.00 72.50 113 SER A CA 1
ATOM 923 C C . SER A 1 113 ? 7.290 11.023 -23.554 1.00 72.50 113 SER A C 1
ATOM 925 O O . SER A 1 113 ? 8.141 10.136 -23.424 1.00 72.50 113 SER A O 1
ATOM 927 N N . TYR A 1 114 ? 7.497 12.104 -24.308 1.00 65.31 114 TYR A N 1
ATOM 928 C CA . TYR A 1 114 ? 8.687 12.366 -25.124 1.00 65.31 114 TYR A CA 1
ATOM 929 C C . TYR A 1 114 ? 10.014 12.236 -24.348 1.00 65.31 114 TYR A C 1
ATOM 931 O O . TYR A 1 114 ? 11.021 11.763 -24.880 1.00 65.31 114 TYR A O 1
ATOM 939 N N . LEU A 1 115 ? 10.023 12.592 -23.059 1.00 63.94 115 LEU A N 1
ATOM 940 C CA . LEU A 1 115 ? 11.203 12.453 -22.194 1.00 63.94 115 LEU A CA 1
ATOM 941 C C . LEU A 1 115 ? 11.593 10.986 -21.977 1.00 63.94 115 LEU A C 1
ATOM 943 O O . LEU A 1 115 ? 12.780 10.648 -21.969 1.00 63.94 115 LEU A O 1
ATOM 947 N N . LYS A 1 116 ? 10.597 10.102 -21.848 1.00 67.69 116 LYS A N 1
ATOM 948 C CA . LYS A 1 116 ? 10.809 8.662 -21.677 1.00 67.69 116 LYS A CA 1
ATOM 949 C C . LYS A 1 116 ? 11.381 8.056 -22.961 1.00 67.69 116 LYS A C 1
ATOM 951 O O . LYS A 1 116 ? 12.330 7.278 -22.901 1.00 67.69 116 LYS A O 1
ATOM 956 N N . GLU A 1 117 ? 10.892 8.495 -24.120 1.00 68.94 117 GLU A N 1
ATOM 957 C CA . GLU A 1 117 ? 11.438 8.108 -25.424 1.00 68.94 117 GLU A CA 1
ATOM 958 C C . GLU A 1 117 ? 12.910 8.523 -25.583 1.00 68.94 117 GLU A C 1
ATOM 960 O O . GLU A 1 117 ? 13.758 7.695 -25.926 1.00 68.94 117 GLU A O 1
ATOM 965 N N . LYS A 1 118 ? 13.248 9.786 -25.284 1.00 71.88 118 LYS A N 1
ATOM 966 C CA . LYS A 1 118 ? 14.638 10.272 -25.334 1.00 71.88 118 LYS A CA 1
ATOM 967 C C . LYS A 1 118 ? 15.555 9.506 -24.385 1.00 71.88 118 LYS A C 1
ATOM 969 O O . LYS A 1 118 ? 16.654 9.126 -24.792 1.00 71.88 118 LYS A O 1
ATOM 974 N N . LYS A 1 119 ? 15.095 9.225 -23.160 1.00 74.88 119 LYS A N 1
ATOM 975 C CA . LYS A 1 119 ? 15.826 8.400 -22.189 1.00 74.88 119 LYS A CA 1
ATOM 976 C C . LYS A 1 119 ? 16.118 7.009 -22.753 1.00 74.88 119 LYS A C 1
ATOM 978 O O . LYS A 1 119 ? 17.264 6.568 -22.690 1.00 74.88 119 LYS A O 1
ATOM 983 N N . PHE A 1 120 ? 15.136 6.349 -23.369 1.00 70.31 120 PHE A N 1
ATOM 984 C CA . PHE A 1 120 ? 15.347 5.034 -23.982 1.00 70.31 120 PHE A CA 1
ATOM 985 C C . PHE A 1 120 ? 16.303 5.077 -25.176 1.00 70.31 120 PHE A C 1
ATOM 987 O O . PHE A 1 120 ? 17.204 4.243 -25.263 1.00 70.31 120 PHE A O 1
ATOM 994 N N . ARG A 1 121 ? 16.178 6.063 -26.075 1.00 73.88 121 ARG A N 1
ATOM 995 C CA . ARG A 1 121 ? 17.121 6.215 -27.198 1.00 73.88 121 ARG A CA 1
ATOM 996 C C . ARG A 1 121 ? 18.554 6.424 -26.709 1.00 73.88 121 ARG A C 1
ATOM 998 O O . ARG A 1 121 ? 19.480 5.855 -27.287 1.00 73.88 121 ARG A O 1
ATOM 1005 N N . PHE A 1 122 ? 18.734 7.223 -25.659 1.00 78.31 122 PHE A N 1
ATOM 1006 C CA . PHE A 1 122 ? 20.039 7.454 -25.047 1.00 78.31 122 PHE A CA 1
ATOM 1007 C C . PHE A 1 122 ? 20.607 6.172 -24.429 1.00 78.31 122 PHE A C 1
ATOM 1009 O O . PHE A 1 122 ? 21.735 5.802 -24.745 1.00 78.31 122 PHE A O 1
ATOM 1016 N N . GLN A 1 123 ? 19.809 5.443 -23.642 1.00 77.88 123 GLN A N 1
ATOM 1017 C CA . GLN A 1 123 ? 20.211 4.156 -23.063 1.00 77.88 123 GLN A CA 1
ATOM 1018 C C . GLN A 1 123 ? 20.622 3.144 -24.143 1.00 77.88 123 GLN A C 1
ATOM 1020 O O . GLN A 1 123 ? 21.685 2.540 -24.031 1.00 77.88 123 GLN A O 1
ATOM 1025 N N . ASN A 1 124 ? 19.858 3.031 -25.234 1.00 78.81 124 ASN A N 1
ATOM 1026 C CA . ASN A 1 124 ? 20.195 2.137 -26.345 1.00 78.81 124 ASN A CA 1
ATOM 1027 C C . ASN A 1 124 ? 21.492 2.547 -27.062 1.00 78.81 124 ASN A C 1
ATOM 1029 O O . ASN A 1 124 ? 22.289 1.687 -27.435 1.00 78.81 124 ASN A O 1
ATOM 1033 N N . LYS A 1 125 ? 21.732 3.852 -27.264 1.00 81.06 125 LYS A N 1
ATOM 1034 C CA . LYS A 1 125 ? 23.003 4.345 -27.826 1.00 81.06 125 LYS A CA 1
ATOM 1035 C C . LYS A 1 125 ? 24.179 4.043 -26.898 1.00 81.06 125 LYS A C 1
ATOM 1037 O O . LYS A 1 125 ? 25.209 3.578 -27.371 1.00 81.06 125 LYS A O 1
ATOM 1042 N N . MET A 1 126 ? 24.013 4.266 -25.597 1.00 76.81 126 MET A N 1
ATOM 1043 C CA . MET A 1 126 ? 25.042 4.011 -24.589 1.00 76.81 126 MET A CA 1
ATOM 1044 C C . MET A 1 126 ? 25.374 2.520 -24.482 1.00 76.81 126 MET A C 1
ATOM 1046 O O . MET A 1 126 ? 26.541 2.156 -24.390 1.00 76.81 126 MET A O 1
ATOM 1050 N N . GLN A 1 127 ? 24.365 1.652 -24.580 1.00 80.50 127 GLN A N 1
ATOM 1051 C CA . GLN A 1 127 ? 24.560 0.206 -24.625 1.00 80.50 127 GLN A CA 1
ATOM 1052 C C . GLN A 1 127 ? 25.325 -0.220 -25.883 1.00 80.50 127 GLN A C 1
ATOM 1054 O O . GLN A 1 127 ? 26.332 -0.905 -25.761 1.00 80.50 127 GLN A O 1
ATOM 1059 N N . LYS A 1 128 ? 24.954 0.286 -27.070 1.00 82.94 128 LYS A N 1
ATOM 1060 C CA . LYS A 1 128 ? 25.721 0.042 -28.308 1.00 82.94 128 LYS A CA 1
ATOM 1061 C C . LYS A 1 128 ? 27.171 0.518 -28.209 1.00 82.94 128 LYS A C 1
ATOM 1063 O O . LYS A 1 128 ? 28.060 -0.145 -28.731 1.00 82.94 128 LYS A O 1
ATOM 1068 N N . LEU A 1 129 ? 27.417 1.663 -27.568 1.00 83.31 129 LEU A N 1
ATOM 1069 C CA . LEU A 1 129 ? 28.773 2.162 -27.321 1.00 83.31 129 LEU A CA 1
ATOM 1070 C C . LEU A 1 129 ? 29.541 1.248 -26.364 1.00 83.31 129 LEU A C 1
ATOM 1072 O O . LEU A 1 129 ? 30.698 0.939 -26.631 1.00 83.31 129 LEU A O 1
ATOM 1076 N N . ARG A 1 130 ? 28.900 0.779 -25.289 1.00 80.31 130 ARG A N 1
ATOM 1077 C CA . ARG A 1 130 ? 29.499 -0.172 -24.348 1.00 80.31 130 ARG A CA 1
ATOM 1078 C C . ARG A 1 130 ? 29.849 -1.490 -25.029 1.00 80.31 130 ARG A C 1
ATOM 1080 O O . ARG A 1 130 ? 30.938 -1.999 -24.809 1.00 80.31 130 ARG A O 1
ATOM 1087 N N . ASP A 1 131 ? 28.953 -2.022 -25.850 1.00 86.25 131 ASP A N 1
ATOM 1088 C CA . ASP A 1 131 ? 29.153 -3.307 -26.519 1.00 86.25 131 ASP A CA 1
ATOM 1089 C C . ASP A 1 131 ? 30.242 -3.201 -27.598 1.00 86.25 131 ASP A C 1
ATOM 1091 O O . ASP A 1 131 ? 31.106 -4.069 -27.675 1.00 86.25 131 ASP A O 1
ATOM 1095 N N . LYS A 1 132 ? 30.293 -2.086 -28.346 1.00 82.06 132 LYS A N 1
ATOM 1096 C CA . LYS A 1 132 ? 31.429 -1.777 -29.233 1.00 82.06 132 LYS A CA 1
ATOM 1097 C C . LYS A 1 132 ? 32.741 -1.639 -28.463 1.00 82.06 132 LYS A C 1
ATOM 1099 O O . LYS A 1 132 ? 33.756 -2.143 -28.918 1.00 82.06 132 LYS A O 1
ATOM 1104 N N . SER A 1 133 ? 32.725 -0.965 -27.313 1.00 76.62 133 SER A N 1
ATOM 1105 C CA . SER A 1 133 ? 33.909 -0.810 -26.462 1.00 76.62 133 SER A CA 1
ATOM 1106 C C . SER A 1 133 ? 34.404 -2.161 -25.945 1.00 76.62 133 SER A C 1
ATOM 1108 O O . SER A 1 133 ? 35.586 -2.453 -26.068 1.00 76.62 133 SER A O 1
ATOM 1110 N N . LYS A 1 134 ? 33.502 -3.030 -25.469 1.00 80.50 134 LYS A N 1
ATOM 1111 C CA . LYS A 1 134 ? 33.833 -4.409 -25.087 1.00 80.50 134 LYS A CA 1
ATOM 1112 C C . LYS A 1 134 ? 34.427 -5.197 -26.248 1.00 80.50 134 LYS A C 1
ATOM 1114 O O . LYS A 1 134 ? 35.494 -5.754 -26.085 1.00 80.50 134 LYS A O 1
ATOM 1119 N N . GLN A 1 135 ? 33.805 -5.163 -27.426 1.00 78.25 135 GLN A N 1
ATOM 1120 C CA . GLN A 1 135 ? 34.331 -5.850 -28.607 1.00 78.25 135 GLN A CA 1
ATOM 1121 C C . GLN A 1 135 ? 35.734 -5.355 -28.988 1.00 78.25 135 GLN A C 1
ATOM 1123 O O . GLN A 1 135 ? 36.587 -6.152 -29.367 1.00 78.25 135 GLN A O 1
ATOM 1128 N N . VAL A 1 136 ? 35.984 -4.047 -28.871 1.00 76.44 136 VAL A N 1
ATOM 1129 C CA . VAL A 1 136 ? 37.313 -3.470 -29.088 1.00 76.44 136 VAL A CA 1
ATOM 1130 C C . VAL A 1 136 ? 38.290 -3.956 -28.020 1.00 76.44 136 VAL A C 1
ATOM 1132 O O . VAL A 1 136 ? 39.363 -4.415 -28.385 1.00 76.44 136 VAL A O 1
ATOM 1135 N N . ILE A 1 137 ? 37.925 -3.927 -26.738 1.00 70.44 137 ILE A N 1
ATOM 1136 C CA . ILE A 1 137 ? 38.761 -4.428 -25.635 1.00 70.44 137 ILE A CA 1
ATOM 1137 C C . ILE A 1 137 ? 39.067 -5.920 -25.799 1.00 70.44 137 ILE A C 1
ATOM 1139 O O . ILE A 1 137 ? 40.220 -6.296 -25.657 1.00 70.44 137 ILE A O 1
ATOM 1143 N N . ASP A 1 138 ? 38.090 -6.747 -26.164 1.00 72.06 138 ASP A N 1
ATOM 1144 C CA . ASP A 1 138 ? 38.273 -8.186 -26.379 1.00 72.06 138 ASP A CA 1
ATOM 1145 C C . ASP A 1 138 ? 39.169 -8.447 -27.604 1.00 72.06 138 ASP A C 1
ATOM 1147 O O . ASP A 1 138 ? 40.096 -9.248 -27.538 1.00 72.06 138 ASP A O 1
ATOM 1151 N N . SER A 1 139 ? 38.984 -7.693 -28.698 1.00 64.56 139 SER A N 1
ATOM 1152 C CA . SER A 1 139 ? 39.878 -7.746 -29.870 1.00 64.56 139 SER A CA 1
ATOM 1153 C C . SER A 1 139 ? 41.285 -7.201 -29.592 1.00 64.56 139 SER A C 1
ATOM 1155 O O . SER A 1 139 ? 42.243 -7.547 -30.284 1.00 64.56 139 SER A O 1
ATOM 1157 N N . ILE A 1 140 ? 41.406 -6.320 -28.595 1.00 60.94 140 ILE A N 1
ATOM 1158 C CA . ILE A 1 140 ? 42.677 -5.811 -28.096 1.00 60.94 140 ILE A CA 1
ATOM 1159 C C . ILE A 1 140 ? 43.290 -6.823 -27.131 1.00 60.94 140 ILE A C 1
ATOM 1161 O O . ILE A 1 140 ? 44.496 -6.936 -27.173 1.00 60.94 140 ILE A O 1
ATOM 1165 N N . GLY A 1 141 ? 42.527 -7.596 -26.351 1.00 57.09 141 GLY A N 1
ATOM 1166 C CA . GLY A 1 141 ? 43.006 -8.630 -25.419 1.00 57.09 141 GLY A CA 1
ATOM 1167 C C . GLY A 1 141 ? 43.807 -9.759 -26.076 1.00 57.09 141 GLY A C 1
ATOM 1168 O O . GLY A 1 141 ? 44.728 -10.293 -25.475 1.00 57.09 141 GLY A O 1
ATOM 1169 N N . GLU A 1 142 ? 43.530 -10.079 -27.342 1.00 55.34 142 GLU A N 1
ATOM 1170 C CA . GLU A 1 142 ? 44.381 -10.980 -28.142 1.00 55.34 142 GLU A CA 1
ATOM 1171 C C . GLU A 1 142 ? 45.626 -10.273 -28.719 1.00 55.34 142 GLU A C 1
ATOM 1173 O O . GLU A 1 142 ? 46.589 -10.919 -29.121 1.00 55.34 142 GLU A O 1
ATOM 1178 N N . ARG A 1 143 ? 45.627 -8.934 -28.763 1.00 56.12 143 ARG A N 1
ATOM 1179 C CA . ARG A 1 143 ? 46.741 -8.083 -29.220 1.00 56.12 143 ARG A CA 1
ATOM 1180 C C . ARG A 1 143 ? 47.469 -7.372 -28.071 1.00 56.12 143 ARG A C 1
ATOM 1182 O O . ARG A 1 143 ? 48.400 -6.621 -28.350 1.00 56.12 143 ARG A O 1
ATOM 1189 N N . THR A 1 144 ? 47.053 -7.532 -26.811 1.00 56.50 144 THR A N 1
ATOM 1190 C CA . THR A 1 144 ? 47.536 -6.717 -25.684 1.00 56.50 144 THR A CA 1
ATOM 1191 C C . THR A 1 144 ? 48.970 -7.045 -25.372 1.00 56.50 144 THR A C 1
ATOM 1193 O O . THR A 1 144 ? 49.725 -6.120 -25.122 1.00 56.50 144 THR A O 1
ATOM 1196 N N . ASP A 1 145 ? 49.358 -8.315 -25.451 1.00 59.81 145 ASP A N 1
ATOM 1197 C CA . ASP A 1 145 ? 50.745 -8.719 -25.222 1.00 59.81 145 ASP A CA 1
ATOM 1198 C C . ASP A 1 145 ? 51.655 -8.098 -26.290 1.00 59.81 145 ASP A C 1
ATOM 1200 O O . ASP A 1 145 ? 52.706 -7.546 -25.983 1.00 59.81 145 ASP A O 1
ATOM 1204 N N . ASP A 1 146 ? 51.194 -8.063 -27.541 1.00 62.62 146 ASP A N 1
ATOM 1205 C CA . ASP A 1 146 ? 51.939 -7.488 -28.663 1.00 62.62 146 ASP A CA 1
ATOM 1206 C C . ASP A 1 146 ? 51.968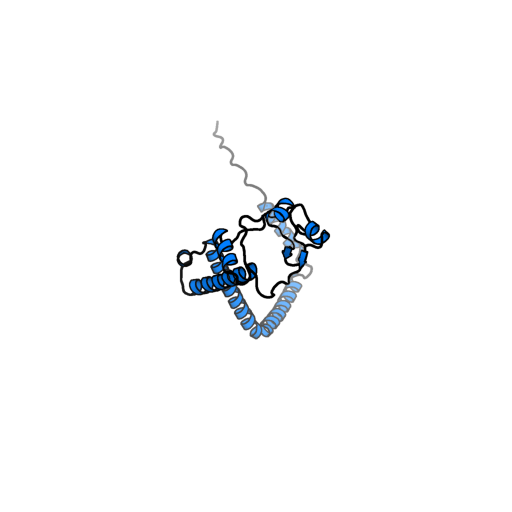 -5.942 -28.626 1.00 62.62 146 ASP A C 1
ATOM 1208 O O . ASP A 1 146 ? 52.954 -5.317 -29.014 1.00 62.62 146 ASP A O 1
ATOM 1212 N N . LEU A 1 147 ? 50.908 -5.298 -28.120 1.00 62.75 147 LEU A N 1
ATOM 1213 C CA . LEU A 1 147 ? 50.825 -3.841 -27.949 1.00 62.75 147 LEU A CA 1
ATOM 1214 C C . LEU A 1 147 ? 51.554 -3.345 -26.695 1.00 62.75 147 LEU A C 1
ATOM 1216 O O . LEU A 1 147 ? 52.142 -2.268 -26.748 1.00 62.75 147 LEU A O 1
ATOM 1220 N N . LEU A 1 148 ? 51.541 -4.106 -25.597 1.00 61.25 148 LEU A N 1
ATOM 1221 C CA . LEU A 1 148 ? 52.299 -3.818 -24.378 1.00 61.25 148 LEU A CA 1
ATOM 1222 C C . LEU A 1 148 ? 53.794 -3.968 -24.640 1.00 61.25 148 LEU A C 1
ATOM 1224 O O . LEU A 1 148 ? 54.537 -3.050 -24.309 1.00 61.25 148 LEU A O 1
ATOM 1228 N N . ASN A 1 149 ? 54.215 -5.030 -25.336 1.00 65.38 149 ASN A N 1
ATOM 1229 C CA . ASN A 1 149 ? 55.608 -5.198 -25.754 1.00 65.38 149 ASN A CA 1
ATOM 1230 C C . ASN A 1 149 ? 56.048 -4.076 -26.709 1.00 65.38 149 ASN A C 1
ATOM 1232 O O . ASN A 1 149 ? 57.082 -3.454 -26.485 1.00 65.38 149 ASN A O 1
ATOM 1236 N N . LYS A 1 150 ? 55.230 -3.714 -27.712 1.00 71.00 150 LYS A N 1
ATOM 1237 C CA . LYS A 1 150 ? 55.535 -2.578 -28.608 1.00 71.00 150 LYS A CA 1
ATOM 1238 C C . LYS A 1 150 ? 55.542 -1.229 -27.895 1.00 71.00 150 LYS A C 1
ATOM 1240 O O . LYS A 1 150 ? 56.292 -0.339 -28.289 1.00 71.00 150 LYS A O 1
ATOM 1245 N N . TRP A 1 151 ? 54.695 -1.033 -26.886 1.00 67.06 151 TRP A N 1
ATOM 1246 C CA . TRP A 1 151 ? 54.680 0.188 -26.081 1.00 67.06 151 TRP A CA 1
ATOM 1247 C C . TRP A 1 151 ? 55.875 0.240 -25.123 1.00 67.06 151 TRP A C 1
ATOM 1249 O O . TRP A 1 151 ? 56.445 1.310 -24.932 1.00 67.06 151 TRP A O 1
ATOM 1259 N N . GLU A 1 152 ? 56.324 -0.896 -24.591 1.00 66.88 152 GLU A N 1
ATOM 1260 C CA . GLU A 1 152 ? 57.550 -1.002 -23.798 1.00 66.88 152 GLU A CA 1
ATOM 1261 C C . GLU A 1 152 ? 58.800 -0.740 -24.658 1.00 66.88 152 GLU A C 1
ATOM 1263 O O . GLU A 1 152 ? 59.643 0.070 -24.283 1.00 66.88 152 GLU A O 1
ATOM 1268 N N . GLU A 1 153 ? 58.888 -1.328 -25.853 1.00 69.62 153 GLU A N 1
ATOM 1269 C CA . GLU A 1 153 ? 59.972 -1.071 -26.813 1.00 69.62 153 GLU A CA 1
ATOM 1270 C C . GLU A 1 153 ? 59.997 0.396 -27.262 1.00 69.62 153 GLU A C 1
ATOM 1272 O O . GLU A 1 153 ? 61.033 1.058 -27.179 1.00 69.62 153 GLU A O 1
ATOM 1277 N N . LYS A 1 154 ? 58.841 0.957 -27.649 1.00 70.19 154 LYS A N 1
ATOM 1278 C CA . LYS A 1 154 ? 58.762 2.369 -28.051 1.00 70.19 154 LYS A CA 1
ATOM 1279 C C . LYS A 1 154 ? 58.950 3.342 -26.899 1.00 70.19 154 LYS A C 1
ATOM 1281 O O . LYS A 1 154 ? 59.430 4.448 -27.128 1.00 70.19 154 LYS A O 1
ATOM 1286 N N . SER A 1 155 ? 58.569 2.980 -25.676 1.00 66.75 155 SER A N 1
ATOM 1287 C CA . SER A 1 155 ? 58.825 3.824 -24.507 1.00 66.75 155 SER A CA 1
ATOM 1288 C C . SER A 1 155 ? 60.299 3.799 -24.112 1.00 66.75 155 SER A C 1
ATOM 1290 O O . SER A 1 155 ? 60.797 4.847 -23.717 1.00 66.75 155 SER A O 1
ATOM 1292 N N . LYS A 1 156 ? 61.027 2.689 -24.309 1.00 72.12 156 LYS A N 1
ATOM 1293 C CA . LYS A 1 156 ? 62.494 2.650 -24.164 1.00 72.12 156 LYS A CA 1
ATOM 1294 C C . LYS A 1 156 ? 63.183 3.551 -25.185 1.00 72.12 156 LYS A C 1
ATOM 1296 O O . LYS A 1 156 ? 63.941 4.421 -24.775 1.00 72.12 156 LYS A O 1
ATOM 1301 N N . GLU A 1 157 ? 62.834 3.457 -26.470 1.00 72.19 157 GLU A N 1
ATOM 1302 C CA . GLU A 1 157 ? 63.372 4.367 -27.496 1.00 72.19 157 GLU A CA 1
ATOM 1303 C C . GLU A 1 157 ? 62.996 5.834 -27.236 1.00 72.19 157 GLU A C 1
ATOM 1305 O O . GLU A 1 157 ? 63.791 6.743 -27.473 1.00 72.19 157 GLU A O 1
ATOM 1310 N N . PHE A 1 158 ? 61.779 6.097 -26.752 1.00 67.69 158 PHE A N 1
ATOM 1311 C CA . PHE A 1 158 ? 61.341 7.453 -26.429 1.00 67.69 158 PHE A CA 1
ATOM 1312 C C . PHE A 1 158 ? 62.075 8.006 -25.208 1.00 67.69 158 PHE A C 1
ATOM 1314 O O . PHE A 1 158 ? 62.480 9.162 -25.231 1.00 67.69 158 PHE A O 1
ATOM 1321 N N . VAL A 1 159 ? 62.282 7.198 -24.166 1.00 66.06 159 VAL A N 1
ATOM 1322 C CA . VAL A 1 159 ? 63.039 7.584 -22.970 1.00 66.06 159 VAL A CA 1
ATOM 1323 C C . VAL A 1 159 ? 64.519 7.753 -23.297 1.00 66.06 159 VAL A C 1
ATOM 1325 O O . VAL A 1 159 ? 65.107 8.716 -22.828 1.00 66.06 159 VAL A O 1
ATOM 1328 N N . GLU A 1 160 ? 65.118 6.912 -24.139 1.00 66.38 160 GLU A N 1
ATOM 1329 C CA . GLU A 1 160 ? 66.504 7.083 -24.596 1.00 66.38 160 GLU A CA 1
ATOM 1330 C C . GLU A 1 160 ? 66.671 8.349 -25.439 1.00 66.38 160 GLU A C 1
ATOM 1332 O O . GLU A 1 160 ? 67.547 9.164 -25.154 1.00 66.38 160 GLU A O 1
ATOM 1337 N N . ASN A 1 161 ? 65.783 8.586 -26.408 1.00 67.81 161 ASN A N 1
ATOM 1338 C CA . ASN A 1 161 ? 65.794 9.817 -27.201 1.00 67.81 161 ASN A CA 1
ATOM 1339 C C . ASN A 1 161 ? 65.534 11.058 -26.340 1.00 67.81 161 ASN A C 1
ATOM 1341 O O . ASN A 1 161 ? 66.175 12.090 -26.527 1.00 67.81 161 ASN A O 1
ATOM 1345 N N . PHE A 1 162 ? 64.615 10.965 -25.379 1.00 63.25 162 PHE A N 1
ATOM 1346 C CA . PHE A 1 162 ? 64.346 12.023 -24.413 1.00 63.25 162 PHE A CA 1
ATOM 1347 C C . PHE A 1 162 ? 65.587 12.274 -23.547 1.00 63.25 162 PHE A C 1
ATOM 1349 O O . PHE A 1 162 ? 66.042 13.404 -23.472 1.00 63.25 162 PHE A O 1
ATOM 1356 N N . MET A 1 163 ? 66.222 11.247 -22.984 1.00 60.12 163 MET A N 1
ATOM 1357 C CA . MET A 1 163 ? 67.450 11.394 -22.194 1.00 60.12 163 MET A CA 1
ATOM 1358 C C . MET A 1 163 ? 68.611 11.984 -23.011 1.00 60.12 163 MET A C 1
ATOM 1360 O O . MET A 1 163 ? 69.328 12.838 -22.495 1.00 60.12 163 MET A O 1
ATOM 1364 N N . MET A 1 164 ? 68.748 11.629 -24.295 1.00 59.41 164 MET A N 1
ATOM 1365 C CA . MET A 1 164 ? 69.712 12.264 -25.210 1.00 59.41 164 MET A CA 1
ATOM 1366 C C . MET A 1 164 ? 69.388 13.742 -25.480 1.00 59.41 164 MET A C 1
ATOM 1368 O O . MET A 1 164 ? 70.288 14.568 -25.625 1.00 59.41 164 MET A O 1
ATOM 1372 N N . LEU A 1 165 ? 68.104 14.108 -25.504 1.00 58.38 165 LEU A N 1
ATOM 1373 C CA . LEU A 1 165 ? 67.636 15.497 -25.587 1.00 58.38 165 LEU A CA 1
ATOM 1374 C C . LEU A 1 165 ? 67.959 16.316 -24.322 1.00 58.38 165 LEU A C 1
ATOM 1376 O O . LEU A 1 165 ? 68.041 17.544 -24.406 1.00 58.38 165 LEU A O 1
ATOM 1380 N N . PHE A 1 166 ? 68.170 15.655 -23.177 1.00 55.28 166 PHE A N 1
ATOM 1381 C CA . PHE A 1 166 ? 68.490 16.265 -21.881 1.00 55.28 166 PHE A CA 1
ATOM 1382 C C . PHE A 1 166 ? 69.965 16.124 -21.465 1.00 55.28 166 PHE A C 1
ATOM 1384 O O . PHE A 1 166 ? 70.292 16.322 -20.292 1.00 55.28 166 PHE A O 1
ATOM 1391 N N . GLU A 1 167 ? 70.886 15.904 -22.412 1.00 53.81 167 GLU A N 1
ATOM 1392 C CA . GLU A 1 167 ? 72.294 16.222 -22.157 1.00 53.81 167 GLU A CA 1
ATOM 1393 C C . GLU A 1 167 ? 72.438 17.704 -21.734 1.00 53.81 167 GLU A C 1
ATOM 1395 O O . GLU A 1 167 ? 71.770 18.584 -22.298 1.00 53.81 167 GLU A O 1
ATOM 1400 N N . PRO A 1 168 ? 73.301 18.039 -20.752 1.00 51.50 168 PRO A N 1
ATOM 1401 C CA . PRO A 1 168 ? 73.117 19.212 -19.883 1.00 51.50 168 PRO A CA 1
ATOM 1402 C C . PRO A 1 168 ? 73.374 20.591 -20.521 1.00 51.50 168 PRO A C 1
ATOM 1404 O O . PRO A 1 168 ? 73.539 21.576 -19.801 1.00 51.50 168 PRO A O 1
ATOM 1407 N N . ILE A 1 169 ? 73.439 20.704 -21.851 1.00 53.31 169 ILE A N 1
ATOM 1408 C CA . ILE A 1 169 ? 73.960 21.899 -22.534 1.00 53.31 169 ILE A CA 1
ATOM 1409 C C . ILE A 1 169 ? 72.912 22.641 -23.393 1.00 53.31 169 ILE A C 1
ATOM 1411 O O . ILE A 1 169 ? 73.156 23.786 -23.764 1.00 53.31 169 ILE A O 1
ATOM 1415 N N . LYS A 1 170 ? 71.699 22.116 -23.648 1.00 56.34 170 LYS A N 1
ATOM 1416 C CA . LYS A 1 170 ? 70.745 22.782 -24.581 1.00 56.34 170 LYS A CA 1
ATOM 1417 C C . LYS A 1 170 ? 69.419 23.305 -24.012 1.00 56.34 170 LYS A C 1
ATOM 1419 O O . LYS A 1 170 ? 68.669 23.947 -24.743 1.00 56.34 170 LYS A O 1
ATOM 1424 N N . LEU A 1 171 ? 69.140 23.151 -22.716 1.00 53.03 171 LEU A N 1
ATOM 1425 C CA . LEU A 1 171 ? 67.889 23.664 -22.125 1.00 53.03 171 LEU A CA 1
ATOM 1426 C C . LEU A 1 171 ? 67.848 25.187 -21.912 1.00 53.03 171 LEU A C 1
ATOM 1428 O O . LEU A 1 171 ? 66.764 25.767 -21.854 1.00 53.03 171 LEU A O 1
ATOM 1432 N N . LYS A 1 172 ? 69.002 25.860 -21.816 1.00 52.44 172 LYS A N 1
ATOM 1433 C CA . LYS A 1 172 ? 69.038 27.315 -21.577 1.00 52.44 172 LYS A CA 1
ATOM 1434 C C . LYS A 1 172 ? 68.594 28.140 -22.794 1.00 52.44 172 LYS A C 1
ATOM 1436 O O . LYS A 1 172 ? 68.008 29.198 -22.599 1.00 52.44 172 LYS A O 1
ATOM 1441 N N . ASN A 1 173 ? 68.787 27.637 -24.016 1.00 55.41 173 ASN A N 1
ATOM 1442 C CA . ASN A 1 173 ? 68.485 28.390 -25.243 1.00 55.41 173 ASN A CA 1
ATOM 1443 C C . ASN A 1 173 ? 66.989 28.369 -25.617 1.00 55.41 173 ASN A C 1
ATOM 1445 O O . ASN A 1 173 ? 66.473 29.337 -26.165 1.00 55.41 173 ASN A O 1
ATOM 1449 N N . ILE A 1 174 ? 66.261 27.302 -25.272 1.00 53.91 174 ILE A N 1
ATOM 1450 C CA . ILE A 1 174 ? 64.831 27.155 -25.613 1.00 53.91 174 ILE A CA 1
ATOM 1451 C C . ILE A 1 174 ? 63.947 28.024 -24.701 1.00 53.91 174 ILE A C 1
ATOM 1453 O O . ILE A 1 174 ? 62.904 28.546 -25.113 1.00 53.91 174 ILE A O 1
ATOM 1457 N N . TRP A 1 175 ? 64.375 28.219 -23.450 1.00 52.53 175 TRP A N 1
ATOM 1458 C CA . TRP A 1 175 ? 63.617 28.991 -22.467 1.00 52.53 175 TRP A CA 1
ATOM 1459 C C . TRP A 1 175 ? 63.681 30.505 -22.724 1.00 52.53 175 TRP A C 1
ATOM 1461 O O . TRP A 1 175 ? 62.714 31.214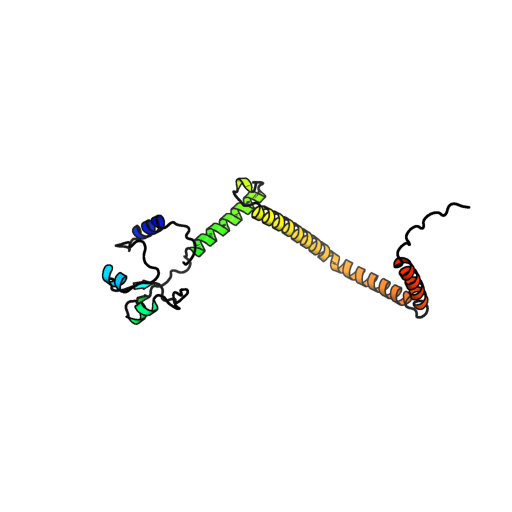 -22.438 1.00 52.53 175 TRP A O 1
ATOM 1471 N N . SER A 1 176 ? 64.769 31.005 -23.324 1.00 54.62 176 SER A N 1
ATOM 1472 C CA . SER A 1 176 ? 64.886 32.412 -23.730 1.00 54.62 176 SER A CA 1
ATOM 1473 C C . SER A 1 176 ? 64.032 32.745 -24.957 1.00 54.62 176 SER A C 1
ATOM 1475 O O . SER A 1 176 ? 63.331 33.755 -24.943 1.00 54.62 176 SER A O 1
ATOM 1477 N N . GLU A 1 177 ? 64.000 31.875 -25.973 1.00 51.41 177 GLU A N 1
ATOM 1478 C CA . GLU A 1 177 ? 63.218 32.108 -27.203 1.00 51.41 177 GLU A CA 1
ATOM 1479 C C . GLU A 1 177 ? 61.699 32.065 -26.963 1.00 51.41 177 GLU A C 1
ATOM 1481 O O . GLU A 1 177 ? 60.928 32.825 -27.556 1.00 51.41 177 GLU A O 1
ATOM 1486 N N . SER A 1 178 ? 61.252 31.200 -26.048 1.00 53.69 178 SER A N 1
ATOM 1487 C CA . SER A 1 178 ? 59.828 31.054 -25.720 1.00 53.69 178 SER A CA 1
ATOM 1488 C C . SER A 1 178 ? 59.275 32.277 -24.976 1.00 53.69 178 SER A C 1
ATOM 1490 O O . SER A 1 178 ? 58.116 32.655 -25.171 1.00 53.69 178 SER A O 1
ATOM 1492 N N . LYS A 1 179 ? 60.109 32.942 -24.163 1.00 49.97 179 LYS A N 1
ATOM 1493 C CA . LYS A 1 179 ? 59.734 34.156 -23.422 1.00 49.97 179 LYS A CA 1
ATOM 1494 C C . LYS A 1 179 ? 59.532 35.362 -24.349 1.00 49.97 179 LYS A C 1
ATOM 1496 O O . LYS A 1 179 ? 58.587 36.122 -24.148 1.00 49.97 179 LYS A O 1
ATOM 1501 N N . GLU A 1 180 ? 60.353 35.507 -25.391 1.00 53.19 180 GLU A N 1
ATOM 1502 C CA . GLU A 1 180 ? 60.221 36.587 -26.386 1.00 53.19 180 GLU A CA 1
ATOM 1503 C C . GLU A 1 180 ? 58.948 36.466 -27.236 1.00 53.19 180 GLU A C 1
ATOM 1505 O O . GLU A 1 180 ? 58.273 37.466 -27.497 1.00 53.19 180 GLU A O 1
ATOM 1510 N N . LYS A 1 181 ? 58.577 35.241 -27.634 1.00 55.56 181 LYS A N 1
ATOM 1511 C CA . LYS A 1 181 ? 57.337 34.990 -2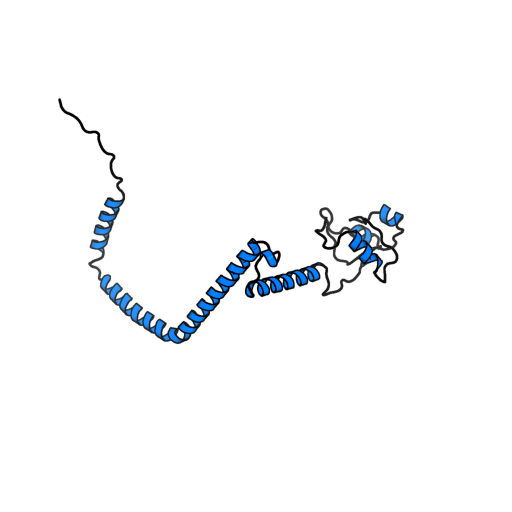8.389 1.00 55.56 181 LYS A CA 1
ATOM 1512 C C . LYS A 1 181 ? 56.081 35.262 -27.566 1.00 55.56 181 LYS A C 1
ATOM 1514 O O . LYS A 1 181 ? 55.129 35.830 -28.095 1.00 55.56 181 LYS A O 1
ATOM 1519 N N . LEU A 1 182 ? 56.088 34.900 -26.283 1.00 51.09 182 LEU A N 1
ATOM 1520 C CA . LEU A 1 182 ? 54.963 35.162 -25.383 1.00 51.09 182 LEU A CA 1
ATOM 1521 C C . LEU A 1 182 ? 54.778 36.664 -25.125 1.00 51.09 182 LEU A C 1
ATOM 1523 O O . LEU A 1 182 ? 53.650 37.142 -25.173 1.00 51.09 182 LEU A O 1
ATOM 1527 N N . MET A 1 183 ? 55.857 37.437 -24.956 1.00 52.34 183 MET A N 1
ATOM 1528 C CA . MET A 1 183 ? 55.756 38.889 -24.728 1.00 52.34 183 MET A CA 1
ATOM 1529 C C . MET A 1 183 ? 55.181 39.660 -25.930 1.00 52.34 183 MET A C 1
ATOM 1531 O O . MET A 1 183 ? 54.477 40.647 -25.733 1.00 52.34 183 MET A O 1
ATOM 1535 N N . LYS A 1 184 ? 55.403 39.188 -27.167 1.00 55.31 184 LYS A N 1
ATOM 1536 C CA . LYS A 1 184 ? 54.797 39.767 -28.384 1.00 55.31 184 LYS A CA 1
ATOM 1537 C C . LYS A 1 184 ? 53.302 39.462 -28.546 1.00 55.31 184 LYS A C 1
ATOM 1539 O O . LYS A 1 184 ? 52.626 40.183 -29.271 1.00 55.31 184 LYS A O 1
ATOM 1544 N N . ALA A 1 185 ? 52.785 38.418 -27.897 1.00 53.62 185 ALA A N 1
ATOM 1545 C CA . ALA A 1 185 ? 51.394 37.983 -28.046 1.00 53.62 185 ALA A CA 1
ATOM 1546 C C . ALA A 1 185 ? 50.412 38.703 -27.099 1.00 53.62 185 ALA A C 1
ATOM 1548 O O . ALA A 1 185 ? 49.206 38.644 -27.325 1.00 53.62 185 ALA A O 1
ATOM 1549 N N . PHE A 1 186 ? 50.911 39.387 -26.060 1.00 45.62 186 PHE A N 1
ATOM 1550 C CA . PHE A 1 186 ? 50.082 40.019 -25.022 1.00 45.62 186 PHE A CA 1
ATOM 1551 C C . PHE A 1 186 ? 49.975 41.553 -25.111 1.00 45.62 186 PHE A C 1
ATOM 1553 O O . PHE A 1 186 ? 49.380 42.168 -24.229 1.00 45.62 186 PHE A O 1
ATOM 1560 N N . THR A 1 187 ? 50.507 42.202 -26.154 1.00 49.56 187 THR A N 1
ATOM 1561 C CA . THR A 1 187 ? 50.331 43.657 -26.351 1.00 49.56 187 THR A CA 1
ATOM 1562 C C . THR A 1 187 ? 49.129 43.935 -27.273 1.00 49.56 187 THR A C 1
ATOM 1564 O O . THR A 1 187 ? 49.112 43.407 -28.386 1.00 49.56 187 THR A O 1
ATOM 1567 N N . PRO A 1 188 ? 48.117 44.735 -26.874 1.00 46.38 188 PRO A N 1
ATOM 1568 C CA . PRO A 1 188 ? 46.967 45.030 -27.736 1.00 46.38 188 PRO A CA 1
ATOM 1569 C C . PRO A 1 188 ? 47.344 45.979 -28.893 1.00 46.38 188 PRO A C 1
ATOM 1571 O O . PRO A 1 188 ? 48.250 46.800 -28.726 1.00 46.38 188 PRO A O 1
ATOM 1574 N N . PRO A 1 189 ? 46.649 45.933 -30.049 1.00 51.72 189 PRO A N 1
ATOM 1575 C CA . PRO A 1 189 ? 46.893 46.859 -31.153 1.00 51.72 189 PRO A CA 1
ATOM 1576 C C . PRO A 1 189 ? 46.403 48.275 -30.803 1.00 51.72 189 PRO A C 1
ATOM 1578 O O . PRO A 1 189 ? 45.269 48.462 -30.364 1.00 51.72 189 PRO A O 1
ATOM 1581 N N . GLY A 1 190 ? 47.269 49.274 -30.990 1.00 47.03 190 GLY A N 1
ATOM 1582 C CA . GLY A 1 190 ? 46.950 50.686 -30.766 1.00 47.03 190 GLY A CA 1
ATOM 1583 C C . GLY A 1 190 ? 45.915 51.227 -31.760 1.00 47.03 190 GLY A C 1
ATOM 1584 O O . GLY A 1 190 ? 45.941 50.896 -32.945 1.00 47.03 190 GLY A O 1
ATOM 1585 N N . SER A 1 191 ? 45.003 52.062 -31.264 1.00 45.41 191 SER A N 1
ATOM 1586 C CA . SER A 1 191 ? 43.958 52.764 -32.022 1.00 45.41 191 SER A CA 1
ATOM 1587 C C . SER A 1 191 ? 44.540 53.670 -33.125 1.00 45.41 191 SER A C 1
ATOM 1589 O O . SER A 1 191 ? 45.614 54.241 -32.923 1.00 45.41 191 SER A O 1
ATOM 1591 N N . PRO A 1 192 ? 43.846 53.877 -34.262 1.00 47.09 192 PRO A N 1
ATOM 1592 C CA . PRO A 1 192 ? 44.348 54.725 -35.339 1.00 47.09 192 PRO A CA 1
ATOM 1593 C C . PRO A 1 192 ? 44.233 56.217 -34.983 1.00 47.09 192 PRO A C 1
ATOM 1595 O O . PRO A 1 192 ? 43.216 56.673 -34.460 1.00 47.09 192 PRO A O 1
ATOM 1598 N N . THR A 1 193 ? 45.285 56.979 -35.281 1.00 51.12 193 THR A N 1
ATOM 1599 C CA . THR A 1 193 ? 45.352 58.443 -35.154 1.00 51.12 193 THR A CA 1
ATOM 1600 C C . THR A 1 193 ? 44.632 59.153 -36.314 1.00 51.12 193 THR A C 1
ATOM 1602 O O . THR A 1 193 ? 44.580 58.615 -37.423 1.00 51.12 193 THR A O 1
ATOM 1605 N N . PRO A 1 194 ? 44.097 60.377 -36.118 1.00 43.03 194 PRO A N 1
ATOM 1606 C CA . PRO A 1 194 ? 43.544 61.174 -37.206 1.00 43.03 194 PRO A CA 1
ATOM 1607 C C . PRO A 1 194 ? 44.648 61.874 -38.014 1.00 43.03 194 PRO A C 1
ATOM 1609 O O . PRO A 1 194 ? 45.624 62.384 -37.469 1.00 43.03 194 PRO A O 1
ATOM 1612 N N . SER A 1 195 ? 44.448 61.912 -39.332 1.00 45.16 195 SER A N 1
ATOM 1613 C CA . SER A 1 195 ? 45.287 62.575 -40.335 1.00 45.16 195 SER A CA 1
ATOM 1614 C C . SER A 1 195 ? 45.270 64.102 -40.188 1.00 45.16 195 SER A C 1
ATOM 1616 O O . SER A 1 195 ? 44.244 64.737 -40.436 1.00 45.16 195 SER A O 1
ATOM 1618 N N . THR A 1 196 ? 46.423 64.704 -39.899 1.00 42.84 196 THR A N 1
ATOM 1619 C CA . THR A 1 196 ? 46.650 66.156 -39.981 1.00 42.84 196 THR A CA 1
ATOM 1620 C C . THR A 1 196 ? 46.735 66.599 -41.446 1.00 42.84 196 THR A C 1
ATOM 1622 O O . THR A 1 196 ? 47.584 66.115 -42.193 1.00 42.84 196 THR A O 1
ATOM 1625 N N . ARG A 1 197 ? 45.868 67.530 -41.868 1.00 41.09 197 ARG A N 1
ATOM 1626 C CA . ARG A 1 197 ? 46.014 68.284 -43.125 1.00 41.09 197 ARG A CA 1
ATOM 1627 C C . ARG A 1 197 ? 46.695 69.628 -42.825 1.00 41.09 197 ARG A C 1
ATOM 1629 O O . ARG A 1 197 ? 46.390 70.265 -41.824 1.00 41.09 197 ARG A O 1
ATOM 1636 N N . LEU A 1 198 ? 47.621 69.972 -43.714 1.00 44.59 198 LEU A N 1
ATOM 1637 C CA . LEU A 1 198 ? 48.539 71.113 -43.753 1.00 44.59 198 LEU A CA 1
ATOM 1638 C C . LEU A 1 198 ? 47.903 72.499 -43.552 1.00 44.59 198 LEU A C 1
ATOM 1640 O O . LEU A 1 198 ? 46.829 72.772 -44.090 1.00 44.59 198 LEU A O 1
ATOM 1644 N N . SER A 1 199 ? 48.695 73.386 -42.945 1.00 40.31 199 SER A N 1
ATOM 1645 C CA . SER A 1 199 ? 48.919 74.773 -43.377 1.00 40.31 199 SER A CA 1
ATOM 1646 C C . SER A 1 199 ? 50.364 75.148 -43.075 1.00 40.31 199 SER A C 1
ATOM 1648 O O . SER A 1 199 ? 50.757 74.901 -41.912 1.00 40.31 199 SER A O 1
#

Secondary structure (DSSP, 8-state):
-----SS-HHHHHHHHHT-TT-S---SS--SS--HHHHHHHT-S-EEEESS---BTTBS-TTHHHHHTT-EEEEPPPTT--HHHHHHHHHHHHHHHHHHHHHTT--TTTTT--HHHHHHHHHHHHHHHHHHHHHHHHHHHHTTHHHHHHHHHHHHHHHHHHHHHHTSTTSHHHHHHHHHHHHHHHSSPPPPPPPPPPP-

pLDDT: mean 79.26, std 17.71, range [40.31, 98.5]

Sequence (199 aa):
MKGRTVLDEDERYNSVRHCRYVDEVVRDAPWEITDDFLEKHKIDFVAHDDIPYASEDKDDIYAAIKARGMFLATQRTEGVSTSDIVARIVRDYDVYVRRNLARGYSAKELNISYLKEKKFRFQNKMQKLRDKSKQVIDSIGERTDDLLNKWEEKSKEFVENFMMLFEPIKLKNIWSESKEKLMKAFTPPGSPTPSTRLS